Protein AF-A0A8J2FMH1-F1 (afdb_monomer)

Mean predicted aligned error: 15.77 Å

Radius of gyration: 47.27 Å; Cα contacts (8 Å, |Δi|>4): 78; chains: 1; bounding box: 109×48×128 Å

Foldseek 3Di:
DDDPDPDDDDDDPDPVRVVVVVVVVLVPPPDPDFKDQLDDPVCVVPDPVVSVVQCVLCPPNPSIDGNVSVVVVVVVVVVVVVCVVVVFQKAQCQPPPPVVQVVCCVQVPPSPNIHGPVSVVVVVVVVVVVVVVVVVVVVVVVVVVVVVVVVVVVVVVVVVVVVVVVVVVDDDCPVVVVVVVVVVVVVVVVVVPPD

Solvent-accessible su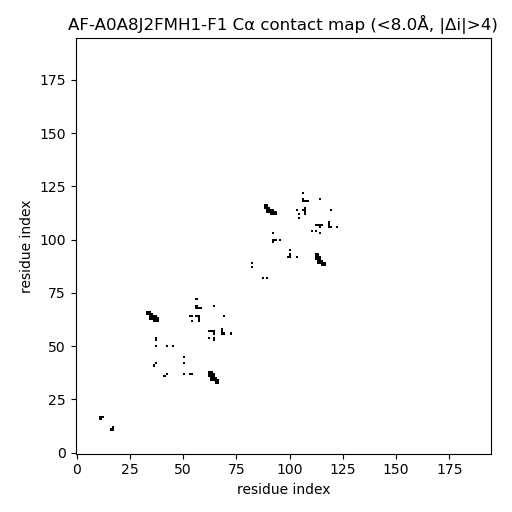rface area (backbone atoms only — not comparable to full-atom values): 11599 Å² total; per-residue (Å²): 134,83,78,79,77,80,79,78,78,86,87,62,97,46,73,63,59,44,50,52,51,53,50,52,51,62,71,68,56,81,58,95,70,56,62,42,65,63,76,52,79,91,47,69,89,52,56,69,72,56,46,52,54,53,54,69,53,34,83,81,73,74,58,48,40,38,56,67,48,56,50,48,55,52,52,50,53,50,50,54,56,49,37,63,73,65,66,53,61,58,48,75,40,77,89,48,60,69,74,56,36,60,60,50,55,76,43,21,87,82,69,77,52,39,37,39,58,67,36,53,50,51,50,52,51,51,52,52,51,52,54,52,51,51,51,51,51,52,51,51,50,54,52,51,52,50,51,53,51,51,50,53,51,51,55,49,53,53,50,53,54,49,54,57,61,54,63,76,63,63,82,67,71,66,60,61,54,52,53,49,53,54,51,54,52,52,55,64,60,56,63,78,75,78,125

Nearest PDB structures (foldseek):
  1xyd-assembly1_B  TM=3.138E-01  e=2.875E+00  Rattus norvegicus
  6wdo-assembly1_S  TM=3.224E-01  e=6.044E+00  Homo sapiens

Secondary structure (DSSP, 8-state):
-PPPPPPPPPP-SSHHHHHHHHHHHHHH---S--EEESSSGGGTTS-HHHHHHHHTT-SS--SEEEHHHHHHHHHHHHHHHHHHHHT--EEE-TTS-HHHHHHHTTT-SS--SEEEHHHHHHHHHHHHHHHHHHHHHHHHHHHHHHHHHHHHHHHHHHHHHHHHHHHTTPPPTHHHHHHHHHHHHHHHHHHTT--

pLDDT: mean 80.19, std 13.45, range [38.47, 97.69]

Structure (mmCIF, N/CA/C/O backbone):
data_AF-A0A8J2FMH1-F1
#
_entry.id   AF-A0A8J2FMH1-F1
#
loop_
_atom_site.group_PDB
_atom_site.id
_atom_site.type_symbol
_atom_site.label_atom_id
_atom_site.label_alt_id
_atom_site.label_comp_id
_atom_site.label_asym_id
_atom_site.label_entity_id
_atom_site.label_seq_id
_atom_site.pdbx_PDB_ins_code
_atom_site.Cartn_x
_atom_site.Cartn_y
_atom_site.Cartn_z
_atom_site.occupancy
_atom_site.B_iso_or_equiv
_atom_site.auth_seq_id
_atom_site.auth_comp_id
_atom_site.auth_asym_id
_atom_site.auth_atom_id
_atom_site.pdbx_PDB_model_num
ATOM 1 N N . MET A 1 1 ? -34.696 0.330 48.149 1.00 45.03 1 MET A N 1
ATOM 2 C CA . MET A 1 1 ? -33.283 0.123 47.761 1.00 45.03 1 MET A CA 1
ATOM 3 C C . MET A 1 1 ? -32.753 1.424 47.174 1.00 45.03 1 MET A C 1
ATOM 5 O O . MET A 1 1 ? -33.312 1.903 46.197 1.00 45.03 1 MET A O 1
ATOM 9 N N . SER A 1 2 ? -31.769 2.057 47.820 1.00 45.59 2 SER A N 1
ATOM 10 C CA . SER A 1 2 ? -31.142 3.287 47.311 1.00 45.59 2 SER A CA 1
ATOM 11 C C . SER A 1 2 ? -30.282 2.933 46.102 1.00 45.59 2 SER A C 1
ATOM 13 O O . SER A 1 2 ? -29.426 2.060 46.218 1.00 45.59 2 SER A O 1
ATOM 15 N N . LYS A 1 3 ? -30.494 3.594 44.957 1.00 42.44 3 LYS A N 1
ATOM 16 C CA . LYS A 1 3 ? -29.620 3.419 43.789 1.00 42.44 3 LYS A CA 1
ATOM 17 C C . LYS A 1 3 ? -28.178 3.774 44.196 1.00 42.44 3 LYS A C 1
ATOM 19 O O . LYS A 1 3 ? -27.997 4.796 44.871 1.00 42.44 3 LYS A O 1
ATOM 24 N N . PRO A 1 4 ? -27.168 2.957 43.849 1.00 42.34 4 PRO A N 1
ATOM 25 C CA . PRO A 1 4 ? -25.778 3.308 44.102 1.00 42.34 4 PRO A CA 1
ATOM 26 C C . PRO A 1 4 ? -25.471 4.628 43.387 1.00 42.34 4 PRO A C 1
ATOM 28 O O . PRO A 1 4 ? -25.846 4.821 42.230 1.00 42.34 4 PRO A O 1
ATOM 31 N N . LYS A 1 5 ? -24.845 5.571 44.100 1.00 38.47 5 LYS A N 1
ATOM 32 C CA . LYS A 1 5 ? -24.423 6.843 43.503 1.00 38.47 5 LYS A CA 1
ATOM 33 C C . LYS A 1 5 ? -23.442 6.539 42.361 1.00 38.47 5 LYS A C 1
ATOM 35 O O . LYS A 1 5 ? -22.544 5.720 42.573 1.00 38.47 5 LYS A O 1
ATOM 40 N N . PRO A 1 6 ? -23.580 7.173 41.183 1.00 38.94 6 PRO A N 1
ATOM 41 C CA . PRO A 1 6 ? -22.632 6.975 40.096 1.00 38.94 6 PRO A CA 1
ATOM 42 C C . PRO A 1 6 ? -21.239 7.388 40.577 1.00 38.94 6 PRO A C 1
ATOM 44 O O . PRO A 1 6 ? -21.065 8.485 41.115 1.00 38.94 6 PRO A O 1
ATOM 47 N N . LYS A 1 7 ? -20.253 6.496 40.428 1.00 62.81 7 LYS A N 1
ATOM 48 C CA . LYS A 1 7 ? -18.846 6.842 40.654 1.00 62.81 7 LYS A CA 1
ATOM 49 C C . LYS A 1 7 ? -18.504 7.998 39.711 1.00 62.81 7 LYS A C 1
ATOM 51 O O . LYS A 1 7 ? -18.748 7.906 38.511 1.00 62.81 7 LYS A O 1
ATOM 56 N N . VAL A 1 8 ? -17.998 9.096 40.269 1.00 56.44 8 VAL A N 1
ATOM 57 C CA . VAL A 1 8 ? -17.553 10.260 39.491 1.00 56.44 8 VAL A CA 1
ATOM 58 C C . VAL A 1 8 ? -16.443 9.794 38.553 1.00 56.44 8 VAL A C 1
ATOM 60 O O . VAL A 1 8 ? -15.500 9.142 39.003 1.00 56.44 8 VAL A O 1
ATOM 63 N N . ALA A 1 9 ? -16.579 10.087 37.259 1.00 65.75 9 ALA A N 1
ATOM 64 C CA . ALA A 1 9 ? -15.564 9.730 36.279 1.00 65.75 9 ALA A CA 1
ATOM 65 C C . ALA A 1 9 ? -14.222 10.398 36.649 1.00 65.75 9 ALA A C 1
ATOM 67 O O . ALA A 1 9 ? -14.223 11.579 37.017 1.00 65.75 9 ALA A O 1
ATOM 68 N N . PRO A 1 10 ? -13.092 9.676 36.575 1.00 75.31 10 PRO A N 1
ATOM 69 C CA . PRO A 1 10 ? -11.776 10.253 36.827 1.00 75.31 10 PRO A CA 1
ATOM 70 C C . PRO A 1 10 ? -11.504 11.430 35.877 1.00 75.31 10 PRO A C 1
ATOM 72 O O . PRO A 1 10 ? -11.821 11.374 34.687 1.00 75.31 10 PRO A O 1
ATOM 75 N N . GLN A 1 11 ? -10.942 12.511 36.422 1.00 79.44 11 GLN A N 1
ATOM 76 C CA . GLN A 1 11 ? -10.452 13.646 35.640 1.00 79.44 11 GLN A CA 1
ATOM 77 C C . GLN A 1 11 ? -8.981 13.411 35.301 1.00 79.44 11 GLN A C 1
ATOM 79 O O . GLN A 1 11 ? -8.223 12.961 36.155 1.00 79.44 11 GLN A O 1
ATOM 84 N N . PHE A 1 12 ? -8.593 13.729 34.069 1.00 82.44 12 PHE A N 1
ATOM 85 C CA . PHE A 1 12 ? -7.233 13.539 33.564 1.00 82.44 12 PHE A CA 1
ATOM 86 C C . PHE A 1 12 ? -6.690 14.876 33.069 1.00 82.44 12 PHE A C 1
ATOM 88 O O . PHE A 1 12 ? -7.422 15.623 32.413 1.00 82.44 12 PHE A O 1
ATOM 95 N N . ALA A 1 13 ? -5.427 15.179 33.362 1.00 78.38 13 ALA A N 1
ATOM 96 C CA . ALA A 1 13 ? -4.778 16.411 32.927 1.00 78.38 13 ALA A CA 1
ATOM 97 C C . ALA A 1 13 ? -4.457 16.390 31.426 1.00 78.38 13 ALA A C 1
ATOM 99 O O . ALA A 1 13 ? -4.446 17.436 30.779 1.00 78.38 13 ALA A O 1
ATOM 100 N N . ASN A 1 14 ? -4.211 15.207 30.857 1.00 81.19 14 ASN A N 1
ATOM 101 C CA . ASN A 1 14 ? -3.946 15.034 29.433 1.00 81.19 14 ASN A CA 1
ATOM 102 C C . ASN A 1 14 ? -4.373 13.642 28.917 1.00 81.19 14 ASN A C 1
ATOM 104 O O . ASN A 1 14 ? -4.851 12.778 29.654 1.00 81.19 14 ASN A O 1
ATOM 108 N N . GLU A 1 15 ? -4.257 13.456 27.601 1.00 74.00 15 GLU A N 1
ATOM 109 C CA . GLU A 1 15 ? -4.694 12.246 26.894 1.00 74.00 15 GLU A CA 1
ATOM 110 C C . GLU A 1 15 ? -3.789 11.032 27.183 1.00 74.00 15 GLU A C 1
ATOM 112 O O . GLU A 1 15 ? -4.272 9.900 27.158 1.00 74.00 15 GLU A O 1
ATOM 117 N N . GLU A 1 16 ? -2.524 11.272 27.534 1.00 79.81 16 GLU A N 1
ATOM 118 C CA . GLU A 1 16 ? -1.528 10.256 27.895 1.00 79.81 16 GLU A CA 1
ATOM 119 C C . GLU A 1 16 ? -1.800 9.674 29.289 1.00 79.81 16 GLU A C 1
ATOM 121 O O . GLU A 1 16 ? -1.898 8.461 29.450 1.00 79.81 16 GLU A O 1
ATOM 126 N N . GLU A 1 17 ? -2.071 10.531 30.274 1.00 82.94 17 GLU A N 1
ATOM 127 C CA . GLU A 1 17 ? -2.496 10.143 31.621 1.00 82.94 17 GLU A CA 1
ATOM 128 C C . GLU A 1 17 ? -3.813 9.358 31.581 1.00 82.94 17 GLU A C 1
ATOM 130 O O . GLU A 1 17 ? -3.966 8.333 32.248 1.00 82.94 17 GLU A O 1
ATOM 135 N N . ARG A 1 18 ? -4.754 9.794 30.733 1.00 79.69 18 ARG A N 1
ATOM 136 C CA . ARG A 1 18 ? -6.004 9.069 30.494 1.00 79.69 18 ARG A CA 1
ATOM 137 C C . ARG A 1 18 ? -5.753 7.684 29.902 1.00 79.69 18 ARG A C 1
ATOM 139 O O . ARG A 1 18 ? -6.391 6.722 30.324 1.00 79.69 18 ARG A O 1
ATOM 146 N N . ALA A 1 19 ? -4.866 7.573 28.914 1.00 78.62 19 ALA A N 1
ATOM 147 C CA . ALA A 1 19 ? -4.536 6.297 28.289 1.00 78.62 19 ALA A CA 1
ATOM 148 C C . ALA A 1 19 ? -3.877 5.340 29.293 1.00 78.62 19 ALA A C 1
ATOM 150 O O . ALA A 1 19 ? -4.360 4.218 29.439 1.00 78.62 19 ALA A O 1
ATOM 151 N N . ALA A 1 20 ? -2.879 5.822 30.039 1.00 82.56 20 ALA A N 1
ATOM 152 C CA . ALA A 1 20 ? -2.162 5.058 31.056 1.00 82.56 20 ALA A CA 1
ATOM 153 C C . ALA A 1 20 ? -3.086 4.574 32.183 1.00 82.56 20 ALA A C 1
ATOM 155 O O . ALA A 1 20 ? -2.968 3.442 32.649 1.00 82.56 20 ALA A O 1
ATOM 156 N N . TYR A 1 21 ? -4.053 5.399 32.599 1.00 83.50 21 TYR A N 1
ATOM 157 C CA . TYR A 1 21 ? -5.062 4.987 33.572 1.00 83.50 21 TYR A CA 1
ATOM 158 C C . TYR A 1 21 ? -5.897 3.806 33.069 1.00 83.50 21 TYR A C 1
ATOM 160 O O . TYR A 1 21 ? -6.030 2.808 33.774 1.00 83.50 21 TYR A O 1
ATOM 168 N N . TYR A 1 22 ? -6.460 3.902 31.861 1.00 79.25 22 TYR A N 1
ATOM 169 C CA . TYR A 1 22 ? -7.299 2.827 31.327 1.00 79.25 22 TYR A CA 1
ATOM 170 C C . TYR A 1 22 ? -6.497 1.560 31.026 1.00 79.25 22 TYR A C 1
ATOM 172 O O . TYR A 1 22 ? -7.019 0.468 31.215 1.00 79.25 22 TYR A O 1
ATOM 180 N N . GLU A 1 23 ? -5.241 1.687 30.598 1.00 79.50 23 GLU A N 1
ATOM 181 C CA . GLU A 1 23 ? -4.336 0.550 30.410 1.00 79.50 23 GLU A CA 1
ATOM 182 C C . GLU A 1 23 ? -4.084 -0.180 31.729 1.00 79.50 23 GLU A C 1
ATOM 184 O O . GLU A 1 23 ? -4.347 -1.377 31.825 1.00 79.50 23 GLU A O 1
ATOM 189 N N . LYS A 1 24 ? -3.745 0.567 32.786 1.00 81.44 24 LYS A N 1
ATOM 190 C CA . LYS A 1 24 ? -3.580 0.019 34.134 1.00 81.44 24 LYS A CA 1
ATOM 191 C C . LYS A 1 24 ? -4.849 -0.656 34.655 1.00 81.44 24 LYS A C 1
ATOM 193 O O . LYS A 1 24 ? -4.762 -1.708 35.274 1.00 81.44 24 LYS A O 1
ATOM 198 N N . VAL A 1 25 ? -6.023 -0.061 34.422 1.00 79.31 25 VAL A N 1
ATOM 199 C CA . VAL A 1 25 ? -7.310 -0.658 34.816 1.00 79.31 25 VAL A CA 1
ATOM 200 C C . VAL A 1 25 ? -7.547 -1.970 34.068 1.00 79.31 25 VAL A C 1
ATOM 202 O O . VAL A 1 25 ? -7.923 -2.958 34.692 1.00 79.31 25 VAL A O 1
ATOM 205 N N . MET A 1 26 ? -7.295 -2.013 32.758 1.00 72.31 26 MET A N 1
ATOM 206 C CA . MET A 1 26 ? -7.447 -3.234 31.962 1.00 72.31 26 MET A CA 1
ATOM 207 C C . MET A 1 26 ? -6.467 -4.336 32.385 1.00 72.31 26 MET A C 1
ATOM 209 O O . MET A 1 26 ? -6.870 -5.498 32.412 1.00 72.31 26 MET A O 1
ATOM 213 N N . GLU A 1 27 ? -5.228 -3.991 32.749 1.00 71.44 27 GLU A N 1
ATOM 214 C CA . GLU A 1 27 ? -4.228 -4.936 33.273 1.00 71.44 27 GLU A CA 1
ATOM 215 C C . GLU A 1 27 ? -4.553 -5.430 34.686 1.00 71.44 27 GLU A C 1
ATOM 217 O O . GLU A 1 27 ? -4.332 -6.596 34.983 1.00 71.44 27 GLU A O 1
ATOM 222 N N . SER A 1 28 ? -5.103 -4.577 35.556 1.00 65.56 28 SER A N 1
ATOM 223 C CA . SER A 1 28 ? -5.428 -4.950 36.941 1.00 65.56 28 SER A CA 1
ATOM 224 C C . SER A 1 28 ? -6.744 -5.715 37.096 1.00 65.56 28 SER A C 1
ATOM 226 O O . SER A 1 28 ? -7.095 -6.104 38.207 1.00 65.56 28 SER A O 1
ATOM 228 N N . SER A 1 29 ? -7.519 -5.843 36.019 1.00 62.50 29 SER A N 1
ATOM 229 C CA . SER A 1 29 ? -8.801 -6.549 36.034 1.00 62.50 29 SER A CA 1
ATOM 230 C C . SER A 1 29 ? -8.550 -8.050 35.857 1.00 62.50 29 SER A C 1
ATOM 232 O O . SER A 1 29 ? -8.632 -8.554 34.734 1.00 62.50 29 SER A O 1
ATOM 234 N N . ASP A 1 30 ? -8.227 -8.726 36.965 1.00 54.75 30 ASP A N 1
ATOM 235 C CA . ASP A 1 30 ? -8.228 -10.193 37.146 1.00 54.75 30 ASP A CA 1
ATOM 236 C C . ASP A 1 30 ? -9.671 -10.717 37.336 1.00 54.75 30 ASP A C 1
ATOM 238 O O . ASP A 1 30 ? -9.958 -11.529 38.218 1.00 54.75 30 ASP A O 1
ATOM 242 N N . ASP A 1 31 ? -10.625 -10.197 36.561 1.00 57.09 31 ASP A N 1
ATOM 243 C CA . ASP A 1 31 ? -12.009 -10.650 36.664 1.00 57.09 31 ASP A CA 1
ATOM 244 C C . ASP A 1 31 ? -12.123 -12.071 36.086 1.00 57.09 31 ASP A C 1
ATOM 246 O O . ASP A 1 31 ? -11.722 -12.345 34.955 1.00 57.09 31 ASP A O 1
ATOM 250 N N . GLU A 1 32 ? -12.691 -12.982 36.879 1.00 53.91 32 GLU A N 1
ATOM 251 C CA . GLU A 1 32 ? -12.917 -14.399 36.541 1.00 53.91 32 GLU A CA 1
ATOM 252 C C . GLU A 1 32 ? -13.851 -14.568 35.320 1.00 53.91 32 GLU A C 1
ATOM 254 O O . GLU A 1 32 ? -13.892 -15.623 34.688 1.00 53.91 32 GLU A O 1
ATOM 259 N N . VAL A 1 33 ? -14.583 -13.503 34.967 1.00 58.75 33 VAL A N 1
ATOM 260 C CA . VAL A 1 33 ? -15.505 -13.418 33.831 1.00 58.75 33 VAL A CA 1
ATOM 261 C C . VAL A 1 33 ? -14.883 -12.537 32.748 1.00 58.75 33 VAL A C 1
ATOM 263 O O . VAL A 1 33 ? -14.877 -11.312 32.852 1.00 58.75 33 VAL A O 1
ATOM 266 N N . ASN A 1 34 ? -14.363 -13.175 31.701 1.00 69.81 34 ASN A N 1
ATOM 267 C CA . ASN A 1 34 ? -13.658 -12.516 30.593 1.00 69.81 34 ASN A CA 1
ATOM 268 C C . ASN A 1 34 ? -14.486 -12.441 29.298 1.00 69.81 34 ASN A C 1
ATOM 270 O O . ASN A 1 34 ? -13.976 -11.975 28.279 1.00 69.81 34 ASN A O 1
ATOM 274 N N . THR A 1 35 ? -15.735 -12.910 29.338 1.00 72.88 35 THR A N 1
ATOM 275 C CA . THR A 1 35 ? -16.654 -12.975 28.199 1.00 72.88 35 THR A CA 1
ATOM 276 C C . THR A 1 35 ? -18.020 -12.411 28.575 1.00 72.88 35 THR A C 1
ATOM 278 O O . THR A 1 35 ? -18.478 -12.539 29.713 1.00 72.88 35 THR A O 1
ATOM 281 N N . ILE A 1 36 ? -18.675 -11.759 27.617 1.00 76.19 36 ILE A N 1
ATOM 282 C CA . ILE A 1 36 ? -20.026 -11.214 27.750 1.00 76.19 36 ILE A CA 1
ATOM 283 C C . ILE A 1 36 ? -20.904 -11.891 26.703 1.00 76.19 36 ILE A C 1
ATOM 285 O O . ILE A 1 36 ? -20.658 -11.742 25.511 1.00 76.19 36 ILE A O 1
ATOM 289 N N . ARG A 1 37 ? -21.970 -12.581 27.118 1.00 76.50 37 ARG A N 1
ATOM 290 C CA . ARG A 1 37 ? -22.977 -13.069 26.164 1.00 76.50 37 ARG A CA 1
ATOM 291 C C . ARG A 1 37 ? -23.750 -11.903 25.581 1.00 76.50 37 ARG A C 1
ATOM 293 O O . ARG A 1 37 ? -24.431 -11.184 26.311 1.00 76.50 37 ARG A O 1
ATOM 300 N N . VAL A 1 38 ? -23.656 -11.733 24.269 1.00 69.94 38 VAL A N 1
ATOM 301 C CA . VAL A 1 38 ? -24.297 -10.619 23.560 1.00 69.94 38 VAL A CA 1
ATOM 302 C C . VAL A 1 38 ? -25.780 -10.911 23.309 1.00 69.94 38 VAL A C 1
ATOM 304 O O . VAL A 1 38 ? -26.613 -9.999 23.291 1.00 69.94 38 VAL A O 1
ATOM 307 N N . GLU A 1 39 ? -26.131 -12.195 23.224 1.00 65.06 39 GLU A N 1
ATOM 308 C CA . GLU A 1 39 ? -27.500 -12.681 23.088 1.00 65.06 39 GLU A CA 1
ATOM 309 C C . GLU A 1 39 ? -27.921 -13.450 24.352 1.00 65.06 39 GLU A C 1
ATOM 311 O O . GLU A 1 39 ? -27.570 -14.609 24.563 1.00 65.06 39 GLU A O 1
ATOM 316 N N . GLY A 1 40 ? -28.666 -12.789 25.244 1.00 64.31 40 GLY A N 1
ATOM 317 C CA . GLY A 1 40 ? -29.142 -13.405 26.484 1.00 64.31 40 GLY A CA 1
ATOM 318 C C . GLY A 1 40 ? -30.023 -12.495 27.341 1.00 64.31 40 GLY A C 1
ATOM 319 O O . GLY A 1 40 ? -30.053 -11.274 27.164 1.00 64.31 40 GLY A O 1
ATOM 320 N N . GLU A 1 41 ? -30.737 -13.096 28.299 1.00 63.62 41 GLU A N 1
ATOM 321 C CA . GLU A 1 41 ? -31.562 -12.385 29.294 1.00 63.62 41 GLU A CA 1
ATOM 322 C C . GLU A 1 41 ? -30.747 -11.381 30.130 1.00 63.62 41 GLU A C 1
ATOM 324 O O . GLU A 1 41 ? -31.288 -10.376 30.586 1.00 63.62 41 GLU A O 1
ATOM 329 N N . GLU A 1 42 ? -29.435 -11.598 30.269 1.00 65.81 42 GLU A N 1
ATOM 330 C CA . GLU A 1 42 ? -28.525 -10.739 31.039 1.00 65.81 42 GLU A CA 1
ATOM 331 C C . GLU A 1 42 ? -28.404 -9.311 30.481 1.00 65.81 42 GLU A C 1
ATOM 333 O O . GLU A 1 42 ? -28.116 -8.376 31.229 1.00 65.81 42 GLU A O 1
ATOM 338 N N . LEU A 1 43 ? -28.693 -9.107 29.190 1.00 68.25 43 LEU A N 1
ATOM 339 C CA . LEU A 1 43 ? -28.693 -7.792 28.539 1.00 68.25 43 LEU A CA 1
ATOM 340 C C . LEU A 1 43 ? -30.111 -7.261 28.272 1.00 68.25 43 LEU A C 1
ATOM 342 O O . LEU A 1 43 ? -30.278 -6.326 27.483 1.00 68.25 43 LEU A O 1
ATOM 346 N N . ALA A 1 44 ? -31.148 -7.821 28.910 1.00 70.31 44 ALA A N 1
ATOM 347 C CA . ALA A 1 44 ? -32.543 -7.417 28.699 1.00 70.31 44 ALA A CA 1
ATOM 348 C C . ALA A 1 44 ? -32.772 -5.907 28.900 1.00 70.31 44 ALA A C 1
ATOM 350 O O . ALA A 1 44 ? -33.502 -5.294 28.115 1.00 70.31 44 ALA A O 1
ATOM 351 N N . ASP A 1 45 ? -32.074 -5.306 29.867 1.00 82.19 45 ASP A N 1
ATOM 352 C CA . ASP A 1 45 ? -32.155 -3.879 30.204 1.00 82.19 45 ASP A CA 1
ATOM 353 C C . ASP A 1 45 ? -31.269 -2.973 29.325 1.00 82.19 45 ASP A C 1
ATOM 355 O O . ASP A 1 45 ? -31.334 -1.744 29.415 1.00 82.19 45 ASP A O 1
ATOM 359 N N . VAL A 1 46 ? -30.441 -3.548 28.447 1.00 80.44 46 VAL A N 1
ATOM 360 C CA . VAL A 1 46 ? -29.551 -2.787 27.564 1.00 80.44 46 VAL A CA 1
ATOM 361 C C . VAL A 1 46 ? -30.314 -2.313 26.321 1.00 80.44 46 VAL A C 1
ATOM 363 O O . VAL A 1 46 ? -31.001 -3.106 25.677 1.00 80.44 46 VAL A O 1
ATOM 366 N N . PRO A 1 47 ? -30.223 -1.036 25.911 1.00 87.12 47 PRO A N 1
ATOM 367 C CA . PRO A 1 47 ? -30.898 -0.555 24.707 1.00 87.12 47 PRO A CA 1
ATOM 368 C C . PRO A 1 47 ? -30.537 -1.368 23.455 1.00 87.12 47 PRO A C 1
ATOM 370 O O . PRO A 1 47 ? -29.385 -1.756 23.270 1.00 87.12 47 PRO A O 1
ATOM 373 N N . ALA A 1 48 ? -31.505 -1.572 22.556 1.00 83.75 48 ALA A N 1
ATOM 374 C CA . ALA A 1 48 ? -31.316 -2.378 21.344 1.00 83.75 48 ALA A CA 1
ATOM 375 C C . ALA A 1 48 ? -30.148 -1.893 20.462 1.00 83.75 48 ALA A C 1
ATOM 377 O O . ALA A 1 48 ? -29.418 -2.708 19.910 1.00 83.75 48 ALA A O 1
ATOM 378 N N . TRP A 1 49 ? -29.925 -0.575 20.375 1.00 85.12 49 TRP A N 1
ATOM 379 C CA . TRP A 1 49 ? -28.809 -0.009 19.607 1.00 85.12 49 TRP A CA 1
ATOM 380 C C . TRP A 1 49 ? -27.437 -0.399 20.178 1.00 85.12 49 TRP A C 1
ATOM 382 O O . TRP A 1 49 ? -26.494 -0.580 19.415 1.00 85.12 49 TRP A O 1
ATOM 392 N N . LEU A 1 50 ? -27.324 -0.542 21.505 1.00 84.62 50 LEU A N 1
ATOM 393 C CA . LEU A 1 50 ? -26.075 -0.918 22.165 1.00 84.62 50 LEU A CA 1
ATOM 394 C C . LEU A 1 50 ? -25.844 -2.426 22.056 1.00 84.62 50 LEU A C 1
ATOM 396 O O . LEU A 1 50 ? -24.726 -2.837 21.781 1.00 84.62 50 LEU A O 1
ATOM 400 N N . ARG A 1 51 ? -26.903 -3.240 22.164 1.00 81.50 51 ARG A N 1
ATOM 401 C CA . ARG A 1 51 ? -26.828 -4.679 21.858 1.00 81.50 51 ARG A CA 1
ATOM 402 C C . ARG A 1 51 ? -26.354 -4.929 20.427 1.00 81.50 51 ARG A C 1
ATOM 404 O O . ARG A 1 51 ? -25.430 -5.700 20.225 1.00 81.50 51 ARG A O 1
ATOM 411 N N . ALA A 1 52 ? -26.918 -4.209 19.456 1.00 83.56 52 ALA A N 1
ATOM 412 C CA . ALA A 1 52 ? -26.483 -4.296 18.064 1.00 83.56 52 ALA A CA 1
ATOM 413 C C . ALA A 1 52 ? -25.018 -3.868 17.879 1.00 83.56 52 ALA A C 1
ATOM 415 O O . ALA A 1 52 ? -24.294 -4.498 17.121 1.00 83.56 52 ALA A O 1
ATOM 416 N N . ALA A 1 53 ? -24.565 -2.817 18.573 1.00 84.75 53 ALA A N 1
ATOM 417 C CA . ALA A 1 53 ? -23.168 -2.391 18.512 1.00 84.75 53 ALA A CA 1
ATOM 418 C C . ALA A 1 53 ? -22.210 -3.436 19.107 1.00 84.75 53 ALA A C 1
ATOM 420 O O . ALA A 1 53 ? -21.154 -3.665 18.532 1.00 84.75 53 ALA A O 1
ATOM 421 N N . LEU A 1 54 ? -22.584 -4.080 20.218 1.00 84.00 54 LEU A N 1
ATOM 422 C CA . LEU A 1 54 ? -21.807 -5.171 20.813 1.00 84.00 54 LEU A CA 1
ATOM 423 C C . LEU A 1 54 ? -21.762 -6.394 19.888 1.00 84.00 54 LEU A C 1
ATOM 425 O O . LEU A 1 54 ? -20.696 -6.962 19.708 1.00 84.00 54 LEU A O 1
ATOM 429 N N . ALA A 1 55 ? -22.875 -6.734 19.234 1.00 82.88 55 ALA A N 1
ATOM 430 C CA . ALA A 1 55 ? -22.926 -7.836 18.271 1.00 82.88 55 ALA A CA 1
ATOM 431 C C . ALA A 1 55 ? -22.064 -7.582 17.024 1.00 82.88 55 ALA A C 1
ATOM 433 O O . ALA A 1 55 ? -21.571 -8.518 16.423 1.00 82.88 55 ALA A O 1
ATOM 434 N N . MET A 1 56 ? -21.835 -6.322 16.633 1.00 81.94 56 MET A N 1
ATOM 435 C CA . MET A 1 56 ? -20.899 -5.994 15.543 1.00 81.94 56 MET A CA 1
ATOM 436 C C . MET A 1 56 ? -19.421 -6.141 15.934 1.00 81.94 56 MET A C 1
ATOM 438 O O . MET A 1 56 ? -18.563 -6.096 15.054 1.00 81.94 56 MET A O 1
ATOM 442 N N . MET A 1 57 ? -19.112 -6.196 17.232 1.00 84.69 57 MET A N 1
ATOM 443 C CA . MET A 1 57 ? -17.741 -6.341 17.731 1.00 84.69 57 MET A CA 1
ATOM 444 C C . MET A 1 57 ? -17.327 -7.808 17.883 1.00 84.69 57 MET A C 1
ATOM 446 O O . MET A 1 57 ? -16.132 -8.060 17.988 1.00 84.69 57 MET A O 1
ATOM 450 N N . ASP A 1 58 ? -18.295 -8.725 17.895 1.00 83.81 58 ASP A N 1
ATOM 451 C CA . ASP A 1 58 ? -18.093 -10.174 17.857 1.00 83.81 58 ASP A CA 1
ATOM 452 C C . ASP A 1 58 ? -17.585 -10.533 16.455 1.00 83.81 58 ASP A C 1
ATOM 454 O O . ASP A 1 58 ? -18.329 -10.500 15.474 1.00 83.81 58 ASP A O 1
ATOM 458 N N . ALA A 1 59 ? -16.269 -10.704 16.332 1.00 75.81 59 ALA A N 1
ATOM 459 C CA . ALA A 1 59 ? -15.618 -10.837 15.031 1.00 75.81 59 ALA A CA 1
ATOM 460 C C . ALA A 1 59 ? -15.627 -12.281 14.521 1.00 75.81 59 ALA A C 1
ATOM 462 O O . ALA A 1 59 ? -15.402 -12.503 13.326 1.00 75.81 59 ALA A O 1
ATOM 463 N N . ASP A 1 60 ? -15.828 -13.242 15.422 1.00 79.81 60 ASP A N 1
ATOM 464 C CA . ASP A 1 60 ? -15.841 -14.671 15.133 1.00 79.81 60 ASP A CA 1
ATOM 465 C C . ASP A 1 60 ? -17.250 -15.292 15.131 1.00 79.81 60 ASP A C 1
ATOM 467 O O . ASP A 1 60 ? -17.382 -16.492 14.870 1.00 79.81 60 ASP A O 1
ATOM 471 N N . ASP A 1 61 ? -18.287 -14.464 15.312 1.00 79.50 61 ASP A N 1
ATOM 472 C CA . ASP A 1 61 ? -19.707 -14.829 15.335 1.00 79.50 61 ASP A CA 1
ATOM 473 C C . ASP A 1 61 ? -20.005 -15.924 16.381 1.00 79.50 61 ASP A C 1
ATOM 475 O O . ASP A 1 61 ? -20.857 -16.801 16.177 1.00 79.50 61 ASP A O 1
ATOM 479 N N . THR A 1 62 ? -19.290 -15.917 17.509 1.00 81.56 62 THR A N 1
ATOM 480 C CA . THR A 1 62 ? -19.483 -16.914 18.575 1.00 81.56 62 THR A CA 1
ATOM 481 C C . THR A 1 62 ? -20.700 -16.628 19.454 1.00 81.56 62 THR A C 1
ATOM 483 O O . THR A 1 62 ? -21.176 -17.527 20.157 1.00 81.56 62 THR A O 1
ATOM 486 N N . GLY A 1 63 ? -21.237 -15.407 19.410 1.00 79.69 63 GLY A N 1
ATOM 487 C CA . GLY A 1 63 ? -22.305 -14.913 20.281 1.00 79.69 63 GLY A CA 1
ATOM 488 C C . GLY A 1 63 ? -21.814 -14.478 21.669 1.00 79.69 63 GLY A C 1
ATOM 489 O O . GLY A 1 63 ? -22.617 -14.047 22.513 1.00 79.69 63 GLY A O 1
ATOM 490 N N . GLU A 1 64 ? -20.510 -14.581 21.924 1.00 82.94 64 GLU A N 1
ATOM 491 C CA . GLU A 1 64 ? -19.842 -14.169 23.153 1.00 82.94 64 GLU A CA 1
ATOM 492 C C . GLU A 1 64 ? -18.748 -13.162 22.807 1.00 82.94 64 GLU A C 1
ATOM 494 O O . GLU A 1 64 ? -17.913 -13.416 21.961 1.00 82.94 64 GLU A O 1
ATOM 499 N N . LEU A 1 65 ? -18.748 -12.018 23.483 1.00 84.38 65 LEU A N 1
ATOM 500 C CA . LEU A 1 65 ? -17.752 -10.981 23.278 1.00 84.38 65 LEU A CA 1
ATOM 501 C C . LEU A 1 65 ? -16.669 -11.111 24.340 1.00 84.38 65 LEU A C 1
ATOM 503 O O . LEU A 1 65 ? -16.946 -10.915 25.532 1.00 84.38 65 LEU A O 1
ATOM 507 N N . ASP A 1 66 ? -15.448 -11.424 23.933 1.00 85.06 66 ASP A N 1
ATOM 508 C CA . ASP A 1 66 ? -14.338 -11.539 24.867 1.00 85.06 66 ASP A CA 1
ATOM 509 C C . ASP A 1 66 ? -13.651 -10.184 25.138 1.00 85.06 66 ASP A C 1
ATOM 511 O O . ASP A 1 66 ? -13.775 -9.188 24.411 1.00 85.06 66 ASP A O 1
ATOM 515 N N . LYS A 1 67 ? -12.913 -10.112 26.251 1.00 82.12 67 LYS A N 1
ATOM 516 C CA . LYS A 1 67 ? -12.150 -8.911 26.616 1.00 82.12 67 LYS A CA 1
ATOM 517 C C . LYS A 1 67 ? -11.149 -8.511 25.525 1.00 82.12 67 LYS A C 1
ATOM 519 O O . LYS A 1 67 ? -10.938 -7.315 25.319 1.00 82.12 67 LYS A O 1
ATOM 524 N N . ALA A 1 68 ? -10.503 -9.465 24.860 1.00 81.69 68 ALA A N 1
ATOM 525 C CA . ALA A 1 68 ? -9.511 -9.189 23.829 1.00 81.69 68 ALA A CA 1
ATOM 526 C C . ALA A 1 68 ? -10.146 -8.545 22.586 1.00 81.69 68 ALA A C 1
ATOM 528 O O . ALA A 1 68 ? -9.590 -7.567 22.085 1.00 81.69 68 ALA A O 1
ATOM 529 N N . GLU A 1 69 ? -11.322 -8.994 22.154 1.00 82.06 69 GLU A N 1
ATOM 530 C CA . GLU A 1 69 ? -12.096 -8.428 21.046 1.00 82.06 69 GLU A CA 1
ATOM 531 C C . GLU A 1 69 ? -12.528 -6.990 21.336 1.00 82.06 69 GLU A C 1
ATOM 533 O O . GLU A 1 69 ? -12.267 -6.077 20.542 1.00 82.06 69 GLU A O 1
ATOM 538 N N . VAL A 1 70 ? -13.101 -6.742 22.522 1.00 84.06 70 VAL A N 1
ATOM 539 C CA . VAL A 1 70 ? -13.488 -5.386 22.947 1.00 84.06 70 VAL A CA 1
ATOM 540 C C . VAL A 1 70 ? -12.280 -4.461 22.947 1.00 84.06 70 VAL A C 1
ATOM 542 O O . VAL A 1 70 ? -12.322 -3.350 22.406 1.00 84.06 70 VAL A O 1
ATOM 545 N N . VAL A 1 71 ? -11.187 -4.907 23.568 1.00 83.94 71 VAL A N 1
ATOM 546 C CA . VAL A 1 71 ? -9.959 -4.119 23.675 1.00 83.94 71 VAL A CA 1
ATOM 547 C C . VAL A 1 71 ? -9.357 -3.867 22.296 1.00 83.94 71 VAL A C 1
ATOM 549 O O . VAL A 1 71 ? -8.925 -2.742 22.031 1.00 83.94 71 VAL A O 1
ATOM 552 N N . TYR A 1 72 ? -9.362 -4.861 21.409 1.00 84.12 72 TYR A N 1
ATOM 553 C CA . TYR A 1 72 ? -8.882 -4.745 20.036 1.00 84.12 72 TYR A CA 1
ATOM 554 C C . TYR A 1 72 ? -9.646 -3.661 19.266 1.00 84.12 72 TYR A C 1
ATOM 556 O O . TYR A 1 72 ? -9.039 -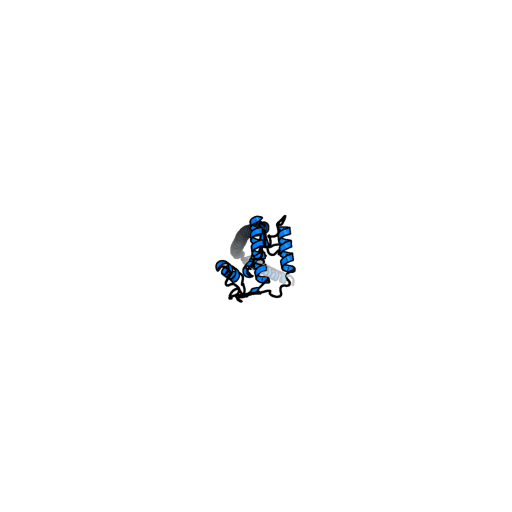2.686 18.804 1.00 84.12 72 TYR A O 1
ATOM 564 N N . PHE A 1 73 ? -10.978 -3.749 19.208 1.00 84.69 73 PHE A N 1
ATOM 565 C CA . PHE A 1 73 ? -11.807 -2.760 18.513 1.00 84.69 73 PHE A CA 1
ATOM 566 C C . PHE A 1 73 ? -11.649 -1.351 19.095 1.00 84.69 73 PHE A C 1
ATOM 568 O O . PHE A 1 73 ? -11.502 -0.375 18.351 1.00 84.69 73 PHE A O 1
ATOM 575 N N . MET A 1 74 ? -11.624 -1.221 20.424 1.00 85.19 74 MET A N 1
ATOM 576 C CA . MET A 1 74 ? -11.481 0.080 21.086 1.00 85.19 74 MET A CA 1
ATOM 577 C C . MET A 1 74 ? -10.108 0.712 20.830 1.00 85.19 74 MET A C 1
ATOM 579 O O . MET A 1 74 ? -10.022 1.924 20.595 1.00 85.19 74 MET A O 1
ATOM 583 N N . LYS A 1 75 ? -9.030 -0.085 20.829 1.00 84.75 75 LYS A N 1
ATOM 584 C CA . LYS A 1 75 ? -7.685 0.379 20.453 1.00 84.75 75 LYS A CA 1
ATOM 585 C C . LYS A 1 75 ? -7.653 0.838 18.994 1.00 84.75 75 LYS A C 1
ATOM 587 O O . LYS A 1 75 ? -7.134 1.922 18.718 1.00 84.75 75 LYS A O 1
ATOM 592 N N . ARG A 1 76 ? -8.274 0.083 18.082 1.00 83.69 76 ARG A N 1
ATOM 593 C CA . ARG A 1 76 ? -8.347 0.418 16.651 1.00 83.69 76 ARG A CA 1
ATOM 594 C C . ARG A 1 76 ? -9.090 1.731 16.398 1.00 83.69 76 ARG A C 1
ATOM 596 O O . ARG A 1 76 ? -8.565 2.619 15.726 1.00 83.69 76 ARG A O 1
ATOM 603 N N . ILE A 1 77 ? -10.270 1.910 16.997 1.00 85.81 77 ILE A N 1
ATOM 604 C CA . ILE A 1 77 ? -11.051 3.153 16.878 1.00 85.81 77 ILE A CA 1
ATOM 605 C C . ILE A 1 77 ? -10.275 4.343 17.455 1.00 85.81 77 ILE A C 1
ATOM 607 O O . ILE A 1 77 ? -10.227 5.407 16.833 1.00 85.81 77 ILE A O 1
ATOM 611 N N . ARG A 1 78 ? -9.621 4.175 18.613 1.00 83.94 78 ARG A N 1
ATOM 612 C CA . ARG A 1 78 ? -8.787 5.227 19.214 1.00 83.94 78 ARG A CA 1
ATOM 613 C C . ARG A 1 78 ? -7.670 5.659 18.267 1.00 83.94 78 ARG A C 1
ATOM 615 O O . ARG A 1 78 ? -7.503 6.860 18.062 1.00 83.94 78 ARG A O 1
ATOM 622 N N . LYS A 1 79 ? -6.949 4.701 17.674 1.00 82.88 79 LYS A N 1
ATOM 623 C CA . LYS A 1 79 ? -5.866 4.974 16.720 1.00 82.88 79 LYS A CA 1
ATOM 624 C C . LYS A 1 79 ? -6.375 5.777 15.522 1.00 82.88 79 LYS A C 1
ATOM 626 O O . LYS A 1 79 ? -5.777 6.794 15.193 1.00 82.88 79 LYS A O 1
ATOM 631 N N . LEU A 1 80 ? -7.523 5.402 14.949 1.00 82.06 80 LEU A N 1
ATOM 632 C CA . LEU A 1 80 ? -8.144 6.123 13.827 1.00 82.06 80 LEU A CA 1
ATOM 633 C C . LEU A 1 80 ? -8.576 7.551 14.188 1.00 82.06 80 LEU A C 1
ATOM 635 O O . LEU A 1 80 ? -8.336 8.488 13.425 1.00 82.06 80 LEU A O 1
ATOM 639 N N . ILE A 1 81 ? -9.203 7.742 15.353 1.00 85.00 81 ILE A N 1
ATOM 640 C CA . ILE A 1 81 ? -9.608 9.074 15.825 1.00 85.00 81 ILE A CA 1
ATOM 641 C C . ILE A 1 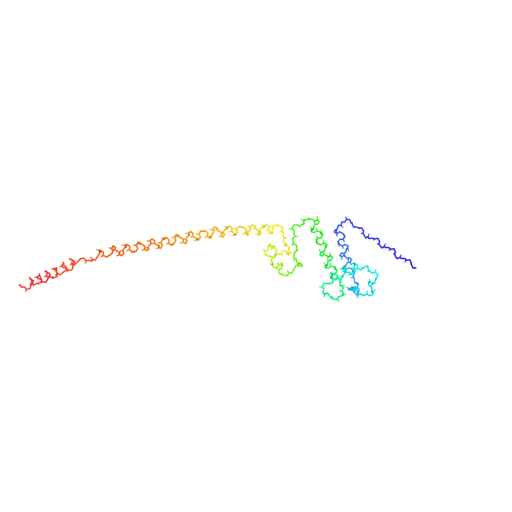81 ? -8.375 9.959 16.043 1.00 85.00 81 ILE A C 1
ATOM 643 O O . ILE A 1 81 ? -8.388 11.132 15.667 1.00 85.00 81 ILE A O 1
ATOM 647 N N . GLN A 1 82 ? -7.313 9.410 16.634 1.00 82.06 82 GLN A N 1
ATOM 648 C CA . GLN A 1 82 ? -6.093 10.154 16.933 1.00 82.06 82 GLN A CA 1
ATOM 649 C C . GLN A 1 82 ? -5.295 10.488 15.670 1.00 82.06 82 GLN A C 1
ATOM 651 O O . GLN A 1 82 ? -4.857 11.627 15.524 1.00 82.06 82 GLN A O 1
ATOM 656 N N . ALA A 1 83 ? -5.197 9.542 14.734 1.00 80.62 83 ALA A N 1
ATOM 657 C CA . ALA A 1 83 ? -4.640 9.748 13.401 1.00 80.62 83 ALA A CA 1
ATOM 658 C C . ALA A 1 83 ? -5.324 10.926 12.690 1.00 80.62 83 ALA A C 1
ATOM 660 O O . ALA A 1 83 ? -4.677 11.899 12.309 1.00 80.62 83 ALA A O 1
ATOM 661 N N . LYS A 1 84 ? -6.665 10.910 12.646 1.00 83.69 84 LYS A N 1
ATOM 662 C CA . LYS A 1 84 ? -7.467 11.982 12.040 1.00 83.69 84 LYS A CA 1
ATOM 663 C C . LYS A 1 84 ? -7.314 13.328 12.753 1.00 83.69 84 LYS A C 1
ATOM 665 O O . LYS A 1 84 ? -7.294 14.365 12.101 1.00 83.69 84 LYS A O 1
ATOM 670 N N . LYS A 1 85 ? -7.256 13.335 14.088 1.00 82.62 85 LYS A N 1
ATOM 671 C CA . LYS A 1 85 ? -7.116 14.564 14.888 1.00 82.62 85 LYS A CA 1
ATOM 672 C C . LYS A 1 85 ? -5.752 15.224 14.684 1.00 82.62 85 LYS A C 1
ATOM 674 O O . LYS A 1 85 ? -5.672 16.448 14.684 1.00 82.62 85 LYS A O 1
ATOM 679 N N . ASN A 1 86 ? -4.710 14.413 14.535 1.00 81.19 86 ASN A N 1
ATOM 680 C CA . ASN A 1 86 ? -3.337 14.881 14.398 1.00 81.19 86 ASN A CA 1
ATOM 681 C C . ASN A 1 86 ? -2.922 15.098 12.936 1.00 81.19 86 ASN A C 1
ATOM 683 O O . ASN A 1 86 ? -1.785 15.501 12.714 1.00 81.19 86 ASN A O 1
ATOM 687 N N . ASP A 1 87 ? -3.817 14.819 11.976 1.00 79.25 87 ASP A N 1
ATOM 688 C CA . ASP A 1 87 ? -3.527 14.786 10.536 1.00 79.25 87 ASP A CA 1
ATOM 689 C C . ASP A 1 87 ? -2.211 14.050 10.254 1.00 79.25 87 ASP A C 1
ATOM 691 O O . ASP A 1 87 ? -1.327 14.541 9.548 1.00 79.25 87 ASP A O 1
ATOM 695 N N . ASN A 1 88 ? -2.024 12.892 10.905 1.00 75.06 88 ASN A N 1
ATOM 696 C CA . ASN A 1 88 ? -0.815 12.126 10.663 1.00 75.06 88 ASN A CA 1
ATOM 697 C C . ASN A 1 88 ? -0.891 11.606 9.221 1.00 75.06 88 ASN A C 1
ATOM 699 O O . ASN A 1 88 ? -1.824 10.911 8.832 1.00 75.06 88 ASN A O 1
ATOM 703 N N . GLY A 1 89 ? 0.076 11.978 8.388 1.00 81.50 89 GLY A N 1
ATOM 704 C CA . GLY A 1 89 ? 0.160 11.513 7.003 1.00 81.50 89 GLY A CA 1
ATOM 705 C C . GLY A 1 89 ? 0.570 10.042 6.894 1.00 81.50 89 GLY A C 1
ATOM 706 O O . GLY A 1 89 ? 1.316 9.703 5.984 1.00 81.50 89 GLY A O 1
ATOM 707 N N . GLU A 1 90 ? 0.140 9.203 7.835 1.00 86.94 90 GLU A N 1
ATOM 708 C CA . GLU A 1 90 ? 0.524 7.806 7.992 1.00 86.94 90 GLU A CA 1
ATOM 709 C C . GLU A 1 90 ? -0.699 6.914 7.801 1.00 86.94 90 GLU A C 1
ATOM 711 O O . GLU A 1 90 ? -1.699 7.031 8.516 1.00 86.94 90 GLU A O 1
ATOM 716 N N . LEU A 1 91 ? -0.609 5.989 6.851 1.00 87.94 91 LEU A N 1
ATOM 717 C CA . LEU A 1 91 ? -1.598 4.943 6.653 1.00 87.94 91 LEU A CA 1
ATOM 718 C C . LEU A 1 91 ? -1.116 3.666 7.336 1.00 87.94 91 LEU A C 1
ATOM 720 O O . LEU A 1 91 ? -0.312 2.931 6.773 1.00 87.94 91 LEU A O 1
ATOM 724 N N . ASP A 1 92 ? -1.631 3.383 8.529 1.00 89.56 92 ASP A N 1
ATOM 725 C CA . ASP A 1 92 ? -1.443 2.080 9.168 1.00 89.56 92 ASP A CA 1
ATOM 726 C C . ASP A 1 92 ? -2.289 1.011 8.470 1.00 89.56 92 ASP A C 1
ATOM 728 O O . ASP A 1 92 ? -3.504 1.167 8.304 1.00 89.56 92 ASP A O 1
ATOM 732 N N . TYR A 1 93 ? -1.637 -0.081 8.082 1.00 90.81 93 TYR A N 1
ATOM 733 C CA . TYR A 1 93 ? -2.261 -1.193 7.378 1.00 90.81 93 TYR A CA 1
ATOM 734 C C . TYR A 1 93 ? -2.017 -2.551 8.060 1.00 90.81 93 TYR A C 1
ATOM 736 O O . TYR A 1 93 ? -2.330 -3.600 7.489 1.00 90.81 93 TYR A O 1
ATOM 744 N N . ALA A 1 94 ? -1.537 -2.563 9.310 1.00 88.25 94 ALA A N 1
ATOM 745 C CA . ALA A 1 94 ? -1.269 -3.785 10.075 1.00 88.25 94 ALA A CA 1
ATOM 746 C C . ALA A 1 94 ? -2.510 -4.677 10.276 1.00 88.25 94 ALA A C 1
ATOM 748 O O . ALA A 1 94 ? -2.394 -5.899 10.375 1.00 88.25 94 ALA A O 1
ATOM 749 N N . ASP A 1 95 ? -3.704 -4.088 10.268 1.00 86.50 95 ASP A N 1
ATOM 750 C CA . ASP A 1 95 ? -4.978 -4.793 10.440 1.00 86.50 95 ASP A CA 1
ATOM 751 C C . ASP A 1 95 ? -5.730 -5.047 9.119 1.00 86.50 95 ASP A C 1
ATOM 753 O O . ASP A 1 95 ? -6.932 -5.335 9.116 1.00 86.50 95 ASP A O 1
ATOM 757 N N . PHE A 1 96 ? -5.070 -4.852 7.976 1.00 89.00 96 PHE A N 1
ATOM 758 C CA . PHE A 1 96 ? -5.689 -5.050 6.667 1.00 89.00 96 PHE A CA 1
ATOM 759 C C . PHE A 1 96 ? -5.573 -6.519 6.219 1.00 89.00 96 PHE A C 1
ATOM 761 O O . PHE A 1 96 ? -4.708 -7.248 6.713 1.00 89.00 96 PHE A O 1
ATOM 768 N N . PRO A 1 97 ? -6.409 -6.976 5.266 1.00 92.00 97 PRO A N 1
ATOM 769 C CA . PRO A 1 97 ? -6.251 -8.294 4.660 1.00 92.00 97 PRO A CA 1
ATOM 770 C C . PRO A 1 97 ? -4.874 -8.459 4.011 1.00 92.00 97 PRO A C 1
ATOM 772 O O . PRO A 1 97 ? -4.317 -7.496 3.474 1.00 92.00 97 PRO A O 1
ATOM 775 N N . ASP A 1 98 ? -4.361 -9.689 3.984 1.00 92.38 98 ASP A N 1
ATOM 776 C CA . ASP A 1 98 ? -3.008 -9.995 3.498 1.00 92.38 98 ASP A CA 1
ATOM 777 C C . ASP A 1 98 ? -2.750 -9.506 2.070 1.00 92.38 98 ASP A C 1
ATOM 779 O O . ASP A 1 98 ? -1.660 -9.032 1.758 1.00 92.38 98 ASP A O 1
ATOM 783 N N . SER A 1 99 ? -3.768 -9.534 1.206 1.00 92.81 99 SER A N 1
ATOM 784 C CA . SER A 1 99 ? -3.665 -9.010 -0.158 1.00 92.81 99 SER A CA 1
ATOM 785 C C . SER A 1 99 ? -3.371 -7.509 -0.196 1.00 92.81 99 SER A C 1
ATOM 787 O O . SER A 1 99 ? -2.636 -7.043 -1.064 1.00 92.81 99 SER A O 1
ATOM 789 N N . VAL A 1 100 ? -3.946 -6.741 0.732 1.00 92.75 100 VAL A N 1
ATOM 790 C CA . VAL A 1 100 ? -3.739 -5.291 0.798 1.00 92.75 100 VAL A CA 1
ATOM 791 C C . VAL A 1 100 ? -2.425 -4.975 1.502 1.00 92.75 100 VAL A C 1
ATOM 793 O O . VAL A 1 100 ? -1.687 -4.117 1.025 1.00 92.75 100 VAL A O 1
ATOM 796 N N . LYS A 1 101 ? -2.083 -5.724 2.559 1.00 93.69 101 LYS A N 1
ATOM 797 C CA . LYS A 1 101 ? -0.761 -5.658 3.199 1.00 93.69 101 LYS A CA 1
ATOM 798 C C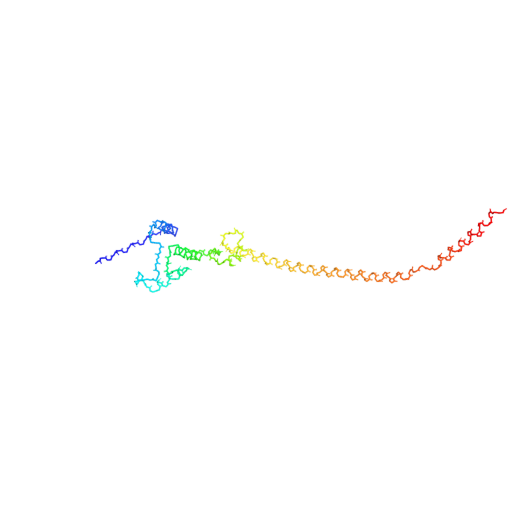 . LYS A 1 101 ? 0.356 -5.882 2.192 1.00 93.69 101 LYS A C 1
ATO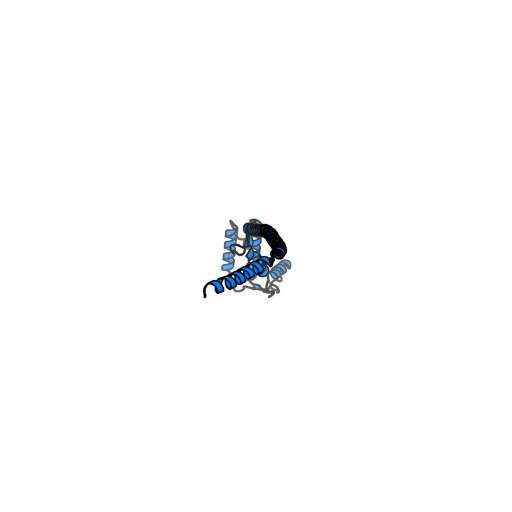M 800 O O . LYS A 1 101 ? 1.270 -5.076 2.118 1.00 93.69 101 LYS A O 1
ATOM 805 N N . ALA A 1 102 ? 0.249 -6.928 1.373 1.00 92.06 102 ALA A N 1
ATOM 806 C CA . ALA A 1 102 ? 1.243 -7.237 0.352 1.00 92.06 102 ALA A CA 1
ATOM 807 C C . ALA A 1 102 ? 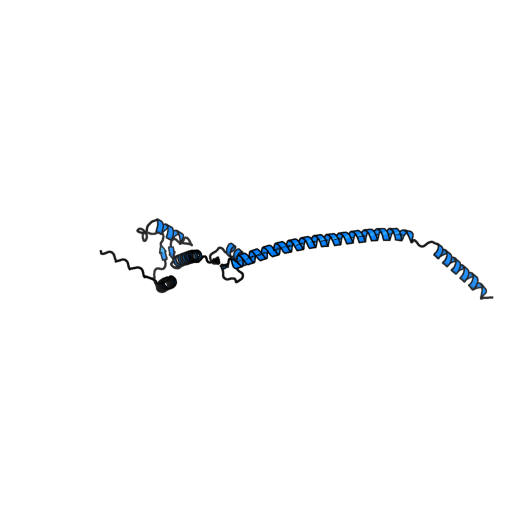1.399 -6.107 -0.676 1.00 92.06 102 ALA A C 1
ATOM 809 O O . ALA A 1 102 ? 2.510 -5.836 -1.119 1.00 92.06 102 ALA A O 1
ATOM 810 N N . ALA A 1 103 ? 0.305 -5.435 -1.047 1.00 92.38 103 ALA A N 1
ATOM 811 C CA . ALA A 1 103 ? 0.354 -4.305 -1.969 1.00 92.38 103 ALA A CA 1
ATOM 812 C C . ALA A 1 103 ? 1.003 -3.061 -1.337 1.00 92.38 103 ALA A C 1
ATOM 814 O O . ALA A 1 103 ? 1.827 -2.414 -1.980 1.00 92.38 103 ALA A O 1
ATOM 815 N N . LEU A 1 104 ? 0.653 -2.735 -0.0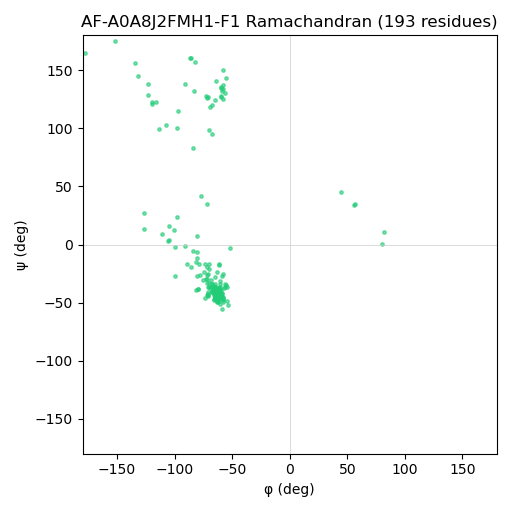89 1.00 92.94 104 LEU A N 1
ATOM 816 C CA . LEU A 1 104 ? 1.166 -1.559 0.622 1.00 92.94 104 LEU A CA 1
ATOM 817 C C . LEU A 1 104 ? 2.610 -1.737 1.106 1.00 92.94 104 LEU A C 1
ATOM 819 O O . LEU A 1 104 ? 3.372 -0.775 1.080 1.00 92.94 104 LEU A O 1
ATOM 823 N N . ALA A 1 105 ? 3.023 -2.966 1.419 1.00 92.56 105 ALA A N 1
ATOM 824 C CA . ALA A 1 105 ? 4.400 -3.303 1.780 1.00 92.56 105 ALA A CA 1
ATOM 825 C C . ALA A 1 105 ? 5.417 -3.022 0.657 1.00 92.56 105 ALA A C 1
ATOM 827 O O . ALA A 1 105 ? 6.612 -2.940 0.908 1.00 92.56 105 ALA A O 1
ATOM 828 N N . VAL A 1 106 ? 4.967 -2.868 -0.596 1.00 91.31 106 VAL A N 1
ATOM 829 C CA . VAL A 1 106 ? 5.835 -2.431 -1.706 1.00 91.31 106 VAL A CA 1
ATOM 830 C C . VAL A 1 106 ? 6.223 -0.953 -1.570 1.00 91.31 106 VAL A C 1
ATOM 832 O O . VAL A 1 106 ? 7.234 -0.529 -2.130 1.00 91.31 106 VAL A O 1
ATOM 835 N N . TRP A 1 107 ? 5.404 -0.158 -0.882 1.00 91.31 107 TRP A N 1
ATOM 836 C CA . TRP A 1 107 ? 5.621 1.275 -0.683 1.00 91.31 107 TRP A CA 1
ATOM 837 C C . TRP A 1 107 ? 6.216 1.604 0.685 1.00 91.31 107 TRP A C 1
ATOM 839 O O . TRP A 1 107 ? 6.915 2.604 0.782 1.00 91.31 107 TRP A O 1
ATOM 849 N N . ASP A 1 108 ? 5.973 0.763 1.689 1.00 93.00 108 ASP A N 1
ATOM 850 C CA . ASP A 1 108 ? 6.590 0.817 3.019 1.00 93.00 108 ASP A CA 1
ATOM 851 C C . ASP A 1 108 ? 8.089 0.478 2.926 1.00 93.00 108 ASP A C 1
ATOM 853 O O . ASP A 1 108 ? 8.489 -0.688 2.852 1.00 93.00 108 ASP A O 1
ATOM 857 N N . ALA A 1 109 ? 8.929 1.507 2.837 1.00 89.31 109 ALA A N 1
ATOM 858 C CA . ALA A 1 109 ? 10.353 1.341 2.567 1.00 89.31 109 ALA A CA 1
ATOM 859 C C . ALA A 1 109 ? 11.126 0.889 3.813 1.00 89.31 109 ALA A C 1
ATOM 861 O O . ALA A 1 109 ? 12.191 0.277 3.680 1.00 89.31 109 ALA A O 1
ATOM 862 N N . ASP A 1 110 ? 10.610 1.206 5.002 1.00 90.81 110 ASP A N 1
ATOM 863 C CA . ASP A 1 110 ? 11.217 0.858 6.285 1.00 90.81 110 ASP A CA 1
ATOM 864 C C . ASP A 1 110 ? 10.586 -0.370 6.964 1.00 90.81 110 ASP A C 1
ATOM 866 O O . ASP A 1 110 ? 11.102 -0.835 7.984 1.00 90.81 110 ASP A O 1
ATOM 870 N N . ALA A 1 111 ? 9.551 -0.952 6.351 1.00 89.81 111 ALA A N 1
ATOM 871 C CA . ALA A 1 111 ? 8.785 -2.086 6.859 1.00 89.81 111 ALA A CA 1
ATOM 872 C C . ALA A 1 111 ? 8.171 -1.817 8.245 1.00 89.81 111 ALA A C 1
ATOM 874 O O . ALA A 1 111 ? 8.079 -2.723 9.083 1.00 89.81 111 ALA A O 1
ATOM 875 N N . SER A 1 112 ? 7.752 -0.575 8.496 1.00 90.38 112 SER A N 1
ATOM 876 C CA . SER A 1 112 ? 7.120 -0.154 9.751 1.00 90.38 112 SER A CA 1
ATOM 877 C C . SER A 1 112 ? 5.713 -0.726 9.955 1.00 90.38 112 SER A C 1
ATOM 879 O O . SER A 1 112 ? 5.206 -0.722 11.080 1.00 90.38 112 SER A O 1
ATOM 881 N N . GLY A 1 113 ? 5.072 -1.234 8.896 1.00 89.75 113 GLY A N 1
ATOM 882 C CA . GLY A 1 113 ? 3.657 -1.614 8.903 1.00 89.75 113 GLY A CA 1
ATOM 883 C C . GLY A 1 113 ? 2.715 -0.423 8.682 1.00 89.75 113 GLY A C 1
ATOM 884 O O . GLY A 1 113 ? 1.497 -0.554 8.840 1.00 89.75 113 GLY A O 1
ATOM 885 N N . SER A 1 114 ? 3.272 0.726 8.298 1.00 90.62 114 SER A N 1
ATOM 886 C CA . SER A 1 114 ? 2.562 1.937 7.890 1.00 90.62 114 SER A CA 1
ATOM 887 C C . SER A 1 114 ? 3.179 2.511 6.618 1.00 90.62 114 SER A C 1
ATOM 889 O O . SER A 1 114 ? 4.326 2.225 6.310 1.00 90.62 114 SER A O 1
ATOM 891 N N . VAL A 1 115 ? 2.408 3.282 5.849 1.00 92.69 115 VAL A N 1
ATOM 892 C CA . VAL A 1 115 ? 2.945 4.028 4.703 1.00 92.69 115 VAL A CA 1
ATOM 893 C C . VAL A 1 115 ? 2.716 5.516 4.903 1.00 92.69 115 VAL A C 1
ATOM 895 O O . VAL A 1 115 ? 1.572 5.973 5.005 1.00 92.69 115 VAL A O 1
ATOM 898 N N . SER A 1 116 ? 3.804 6.269 4.870 1.00 92.62 116 SER A N 1
ATOM 899 C CA . SER A 1 116 ? 3.805 7.721 4.970 1.00 92.62 116 SER A CA 1
ATOM 900 C C . SER A 1 116 ? 3.510 8.398 3.625 1.00 92.62 116 SER A C 1
ATOM 902 O O . SER A 1 116 ? 3.781 7.873 2.539 1.00 92.62 116 SER A O 1
ATOM 904 N N . VAL A 1 117 ? 3.033 9.647 3.655 1.00 90.75 117 VAL A N 1
ATOM 905 C CA . VAL A 1 117 ? 2.916 10.483 2.440 1.00 90.75 117 VAL A CA 1
ATOM 906 C C . VAL A 1 117 ? 4.266 10.625 1.722 1.00 90.75 117 VAL A C 1
ATOM 908 O O . VAL A 1 117 ? 4.310 10.688 0.488 1.00 90.75 117 VAL A O 1
ATOM 911 N N . GLY A 1 118 ? 5.369 10.666 2.475 1.00 90.44 118 GLY A N 1
ATOM 912 C CA . GLY A 1 118 ? 6.723 10.746 1.928 1.00 90.44 118 GLY A CA 1
ATOM 913 C C . GLY A 1 118 ? 7.068 9.528 1.075 1.00 90.44 118 GLY A C 1
ATOM 914 O O . GLY A 1 118 ? 7.524 9.682 -0.059 1.00 90.44 118 GLY A O 1
ATOM 915 N N . GLU A 1 119 ? 6.773 8.333 1.578 1.00 92.25 119 GLU A N 1
ATOM 916 C CA . GLU A 1 119 ? 6.979 7.067 0.872 1.00 92.25 119 GLU A CA 1
ATOM 917 C C . GLU A 1 119 ? 6.084 6.932 -0.356 1.00 92.25 119 GLU A C 1
ATOM 919 O O . GLU A 1 119 ? 6.575 6.610 -1.439 1.00 92.25 119 GLU A O 1
ATOM 924 N N . LEU A 1 120 ? 4.801 7.290 -0.245 1.00 91.31 120 LEU A N 1
ATOM 925 C CA . LEU A 1 1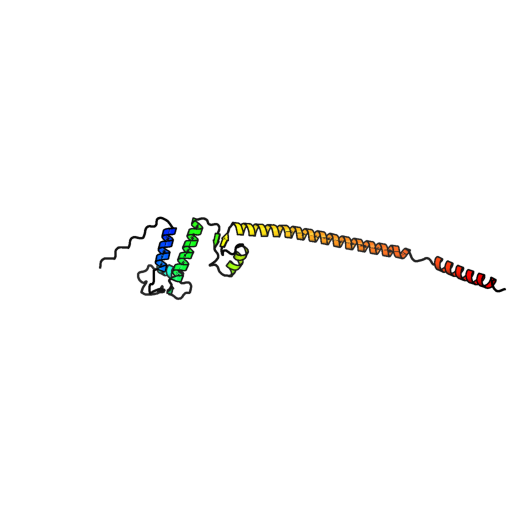20 ? 3.890 7.321 -1.395 1.00 91.31 120 LEU A CA 1
ATOM 926 C C . LEU A 1 120 ? 4.400 8.264 -2.491 1.00 91.31 120 LEU A C 1
ATOM 928 O O . LEU A 1 120 ? 4.385 7.932 -3.680 1.00 91.31 120 LEU A O 1
ATOM 932 N N . THR A 1 121 ? 4.892 9.439 -2.098 1.00 91.25 121 THR A N 1
ATOM 933 C CA . THR A 1 121 ? 5.440 10.429 -3.032 1.00 91.25 121 THR A CA 1
ATOM 934 C C . THR A 1 121 ? 6.735 9.929 -3.672 1.00 91.25 121 THR A C 1
ATOM 936 O O . THR A 1 121 ? 6.940 10.098 -4.877 1.00 91.25 121 THR A O 1
ATOM 939 N N . ALA A 1 122 ? 7.607 9.283 -2.896 1.00 90.69 122 ALA A N 1
ATOM 940 C CA . ALA A 1 122 ? 8.839 8.683 -3.392 1.00 90.69 122 ALA A CA 1
ATOM 941 C C . ALA A 1 122 ? 8.552 7.553 -4.393 1.00 90.69 122 ALA A C 1
ATOM 943 O O . ALA A 1 122 ? 9.120 7.555 -5.488 1.00 90.69 122 ALA A O 1
ATOM 944 N N . ALA A 1 123 ? 7.620 6.652 -4.073 1.00 90.56 123 ALA A N 1
ATOM 945 C CA . ALA A 1 123 ? 7.186 5.571 -4.953 1.00 90.56 123 ALA A CA 1
ATOM 946 C C . ALA A 1 123 ? 6.585 6.111 -6.262 1.00 90.56 123 ALA A C 1
ATOM 948 O O . ALA A 1 123 ? 6.969 5.673 -7.351 1.00 90.56 123 ALA A O 1
ATOM 949 N N . ALA A 1 124 ? 5.715 7.124 -6.183 1.00 89.81 124 ALA A N 1
ATOM 950 C CA . ALA A 1 124 ? 5.130 7.769 -7.358 1.00 89.81 124 ALA A CA 1
ATOM 951 C C . ALA A 1 124 ? 6.199 8.422 -8.255 1.00 89.81 124 ALA A C 1
ATOM 953 O O . ALA A 1 124 ? 6.183 8.259 -9.480 1.00 89.81 124 ALA A O 1
ATOM 954 N N . ASN A 1 125 ? 7.166 9.122 -7.656 1.00 91.12 125 ASN A N 1
ATOM 955 C CA . ASN A 1 125 ? 8.269 9.745 -8.386 1.00 91.12 125 ASN A CA 1
ATOM 956 C C . ASN A 1 125 ? 9.190 8.704 -9.036 1.00 91.12 125 ASN A C 1
ATOM 958 O O . ASN A 1 125 ? 9.564 8.861 -10.201 1.00 91.12 125 ASN A O 1
ATOM 962 N N . ALA A 1 126 ? 9.518 7.625 -8.323 1.00 88.88 126 ALA A N 1
ATOM 963 C CA . ALA A 1 126 ? 10.312 6.521 -8.854 1.00 88.88 126 ALA A CA 1
ATOM 964 C C . ALA A 1 126 ? 9.610 5.851 -10.044 1.00 88.88 126 ALA A C 1
ATOM 966 O O . ALA A 1 126 ? 10.226 5.635 -11.091 1.00 88.88 126 ALA A O 1
ATOM 967 N N . GLN A 1 127 ? 8.301 5.604 -9.935 1.00 89.12 127 GLN A N 1
ATOM 968 C CA . GLN A 1 127 ? 7.511 5.025 -11.016 1.00 89.12 127 GLN A CA 1
ATOM 969 C C . GLN A 1 127 ? 7.466 5.945 -12.242 1.00 89.12 127 GLN A C 1
ATOM 971 O O . GLN A 1 127 ? 7.655 5.480 -13.368 1.00 89.12 127 GLN A O 1
ATOM 976 N N . LYS A 1 128 ? 7.269 7.254 -12.041 1.00 91.56 128 LYS A N 1
ATOM 977 C CA . LYS A 1 128 ? 7.272 8.239 -13.129 1.00 91.56 128 LYS A CA 1
ATOM 978 C C . LYS A 1 128 ? 8.627 8.292 -13.837 1.00 91.56 128 LYS A C 1
ATOM 980 O O . LYS A 1 128 ? 8.676 8.200 -15.064 1.00 91.56 128 LYS A O 1
ATOM 985 N N . LYS A 1 129 ? 9.724 8.350 -13.076 1.00 92.00 129 LYS A N 1
ATOM 986 C CA . LYS A 1 129 ? 11.089 8.342 -13.617 1.00 92.00 129 LYS A CA 1
ATOM 987 C C . LYS A 1 129 ? 11.365 7.073 -14.427 1.00 92.00 129 LYS A C 1
ATOM 989 O O . LYS A 1 129 ? 11.826 7.158 -15.562 1.00 92.00 129 LYS A O 1
ATOM 994 N N . MET A 1 130 ? 10.991 5.907 -13.902 1.00 89.00 130 MET A N 1
ATOM 995 C CA . MET A 1 130 ? 11.147 4.632 -14.605 1.00 89.00 130 MET A CA 1
ATOM 996 C C . MET A 1 130 ? 10.339 4.584 -15.914 1.00 89.00 130 MET A C 1
ATOM 998 O O . MET A 1 130 ? 10.803 4.037 -16.915 1.00 89.00 130 MET A O 1
ATOM 1002 N N . GLN A 1 131 ? 9.135 5.164 -15.955 1.00 88.75 131 GLN A N 1
ATOM 1003 C CA . GLN A 1 131 ? 8.339 5.250 -17.186 1.00 88.75 131 GLN A CA 1
ATOM 1004 C C . GLN A 1 131 ? 8.978 6.167 -18.239 1.00 88.75 131 GLN A C 1
ATOM 1006 O O . GLN A 1 131 ? 8.961 5.840 -19.432 1.00 88.75 131 GLN A O 1
ATOM 1011 N N . GLU A 1 132 ? 9.538 7.300 -17.816 1.00 88.12 132 GLU A N 1
ATOM 1012 C CA . GLU A 1 132 ? 10.242 8.239 -18.693 1.00 88.12 132 GLU A CA 1
ATOM 1013 C C . GLU A 1 132 ? 11.520 7.611 -19.266 1.00 88.12 132 GLU A C 1
ATOM 1015 O O . GLU A 1 132 ? 11.707 7.602 -20.487 1.00 88.12 132 GLU A O 1
ATOM 1020 N N . GLU A 1 133 ? 12.343 6.986 -18.421 1.00 87.62 133 GLU A N 1
ATOM 1021 C CA . GLU A 1 133 ? 13.566 6.289 -18.832 1.00 87.62 133 GLU A CA 1
ATOM 1022 C C . GLU A 1 133 ? 13.266 5.111 -19.767 1.00 87.62 133 GLU A C 1
ATOM 1024 O O . GLU A 1 133 ? 13.887 4.987 -20.824 1.00 87.62 133 GLU A O 1
ATOM 1029 N N . ASN A 1 134 ? 12.241 4.305 -19.469 1.00 90.25 134 ASN A N 1
ATOM 1030 C CA . ASN A 1 134 ? 11.810 3.220 -20.353 1.00 90.25 134 ASN A CA 1
ATOM 1031 C C . ASN A 1 134 ? 11.357 3.729 -21.728 1.00 90.25 134 ASN A C 1
ATOM 1033 O O . ASN A 1 134 ? 11.553 3.053 -22.741 1.00 90.25 134 ASN A O 1
ATOM 1037 N N . ARG A 1 135 ? 10.750 4.919 -21.802 1.00 88.56 135 ARG A N 1
ATOM 1038 C CA . ARG A 1 135 ? 10.350 5.521 -23.080 1.00 88.56 135 ARG A CA 1
ATOM 1039 C C . ARG A 1 135 ? 11.565 5.978 -23.884 1.00 88.56 135 ARG A C 1
ATOM 1041 O O . ARG A 1 135 ? 11.597 5.751 -25.095 1.00 88.56 135 ARG A O 1
ATOM 1048 N N . VAL A 1 136 ? 12.547 6.598 -23.233 1.00 91.06 136 VAL A N 1
ATOM 1049 C CA . VAL A 1 136 ? 13.808 7.000 -23.874 1.00 91.06 136 VAL A CA 1
ATOM 1050 C C . VAL A 1 136 ? 14.569 5.769 -24.361 1.00 91.06 136 VAL A C 1
ATOM 1052 O O . VAL A 1 136 ? 14.945 5.720 -25.530 1.00 91.06 136 VAL A O 1
ATOM 1055 N N . MET A 1 137 ? 14.692 4.739 -23.521 1.00 92.50 137 MET A N 1
ATOM 1056 C CA . MET A 1 137 ? 15.351 3.477 -23.861 1.00 92.50 137 MET A CA 1
ATOM 1057 C C . MET A 1 137 ? 14.693 2.801 -25.070 1.00 92.50 137 MET A C 1
ATOM 1059 O O . MET A 1 137 ? 15.377 2.431 -26.021 1.00 92.50 137 MET A O 1
ATOM 1063 N N . LYS A 1 138 ? 13.356 2.709 -25.101 1.00 92.81 138 LYS A N 1
ATOM 1064 C CA . LYS A 1 138 ? 12.629 2.151 -26.255 1.00 92.81 138 LYS A CA 1
ATOM 1065 C C . LYS A 1 138 ? 12.900 2.929 -27.543 1.00 92.81 138 LYS A C 1
ATOM 1067 O O . LYS A 1 138 ? 13.118 2.317 -28.583 1.00 92.81 138 LYS A O 1
ATOM 1072 N N . ARG A 1 139 ? 12.913 4.266 -27.492 1.00 92.94 139 ARG A N 1
ATOM 1073 C CA . ARG A 1 139 ? 13.233 5.097 -28.666 1.00 92.94 139 ARG A CA 1
ATOM 1074 C C . ARG A 1 139 ? 14.672 4.888 -29.128 1.00 92.94 139 ARG A C 1
ATOM 1076 O O . ARG A 1 139 ? 14.892 4.706 -30.321 1.00 92.94 139 ARG A O 1
ATOM 1083 N N . ALA A 1 140 ? 15.624 4.866 -28.198 1.00 93.62 140 ALA A N 1
ATOM 1084 C CA . ALA A 1 140 ? 17.028 4.609 -28.498 1.00 93.62 140 ALA A CA 1
ATOM 1085 C C . ALA A 1 140 ? 17.222 3.235 -29.160 1.00 93.62 140 ALA A C 1
ATOM 1087 O O . ALA A 1 140 ? 17.910 3.139 -30.173 1.00 93.62 140 ALA A O 1
ATOM 1088 N N . LEU A 1 141 ? 16.548 2.194 -28.658 1.00 95.12 141 LEU A N 1
ATOM 1089 C CA . LEU A 1 141 ? 16.577 0.855 -29.250 1.00 95.12 141 LEU A CA 1
ATOM 1090 C C . LEU A 1 141 ? 16.000 0.827 -30.669 1.00 95.12 141 LEU A C 1
ATOM 1092 O O . LEU A 1 141 ? 16.598 0.220 -31.550 1.00 95.12 141 LEU A O 1
ATOM 1096 N N . VAL A 1 142 ? 14.879 1.509 -30.920 1.00 96.25 142 VAL A N 1
ATOM 1097 C CA . VAL A 1 142 ? 14.295 1.586 -32.272 1.00 96.25 142 VAL A CA 1
ATOM 1098 C C . VAL A 1 142 ? 15.253 2.268 -33.250 1.00 96.25 142 VAL A C 1
ATOM 1100 O O . VAL A 1 142 ? 15.448 1.773 -34.359 1.00 96.25 142 VAL A O 1
ATOM 1103 N N . VAL A 1 143 ? 15.894 3.367 -32.838 1.00 96.81 143 VAL A N 1
ATOM 1104 C CA . VAL A 1 143 ? 16.897 4.061 -33.663 1.00 96.81 143 VAL A CA 1
ATOM 1105 C C . VAL A 1 143 ? 18.104 3.162 -33.929 1.00 96.81 143 VAL A C 1
ATOM 1107 O O . VAL A 1 143 ? 18.548 3.059 -35.071 1.00 96.81 143 VAL A O 1
ATOM 1110 N N . LEU A 1 144 ? 18.609 2.469 -32.907 1.00 96.62 144 LEU A N 1
ATOM 1111 C CA . LEU A 1 144 ? 19.736 1.549 -33.048 1.00 96.62 144 LEU A CA 1
ATOM 1112 C C . LEU A 1 144 ? 19.422 0.418 -34.037 1.00 96.62 144 LEU A C 1
ATOM 1114 O O . LEU A 1 144 ? 20.219 0.145 -34.933 1.00 96.62 144 LEU A O 1
ATOM 1118 N N . VAL A 1 145 ? 18.247 -0.204 -33.914 1.00 97.69 145 VAL A N 1
ATOM 1119 C CA . VAL A 1 145 ? 17.797 -1.255 -34.838 1.00 97.69 145 VAL A CA 1
ATOM 1120 C C . VAL A 1 145 ? 17.683 -0.712 -36.264 1.00 97.69 145 VAL A C 1
ATOM 1122 O O . VAL A 1 145 ? 18.140 -1.369 -37.197 1.00 97.69 145 VAL A O 1
ATOM 1125 N N . ALA A 1 146 ? 17.155 0.501 -36.449 1.00 96.88 146 ALA A N 1
ATOM 1126 C CA . ALA A 1 146 ? 17.076 1.128 -37.767 1.00 96.88 146 ALA A CA 1
ATOM 1127 C C . ALA A 1 146 ? 18.464 1.340 -38.402 1.00 96.88 146 ALA A C 1
ATOM 1129 O O . ALA A 1 146 ? 18.640 1.062 -39.588 1.00 96.88 146 ALA A O 1
ATOM 1130 N N . ILE A 1 147 ? 19.462 1.766 -37.618 1.00 97.62 147 ILE A N 1
ATOM 1131 C CA . ILE A 1 147 ? 20.849 1.919 -38.088 1.00 97.62 147 ILE A CA 1
ATOM 1132 C C . ILE A 1 147 ? 21.433 0.566 -38.505 1.00 97.62 147 ILE A C 1
ATOM 1134 O O . ILE A 1 147 ? 22.020 0.463 -39.579 1.00 97.62 147 ILE A O 1
ATOM 1138 N N . ILE A 1 148 ? 21.249 -0.481 -37.695 1.00 97.06 148 ILE A N 1
ATOM 1139 C CA . ILE A 1 148 ? 21.748 -1.830 -38.009 1.00 97.06 148 ILE A CA 1
ATOM 1140 C C . ILE A 1 148 ? 21.143 -2.342 -39.321 1.00 97.06 148 ILE A C 1
ATOM 1142 O O . ILE A 1 148 ? 21.867 -2.857 -40.172 1.00 97.06 148 ILE A O 1
ATOM 1146 N N . VAL A 1 149 ? 19.834 -2.163 -39.515 1.00 97.19 149 VAL A N 1
ATOM 1147 C CA . VAL A 1 149 ? 19.152 -2.550 -40.758 1.00 97.19 149 VAL A CA 1
ATOM 1148 C C . VAL A 1 149 ? 19.699 -1.761 -41.949 1.00 97.19 149 VAL A C 1
ATOM 1150 O O . VAL A 1 149 ? 19.991 -2.351 -42.987 1.00 97.19 149 VAL A O 1
ATOM 1153 N N . LEU A 1 150 ? 19.902 -0.450 -41.801 1.00 97.00 150 LEU A N 1
ATOM 1154 C CA . LEU A 1 150 ? 20.469 0.389 -42.858 1.00 97.00 150 LEU A CA 1
ATOM 1155 C C . LEU A 1 150 ? 21.889 -0.052 -43.246 1.00 97.00 150 LEU A C 1
ATOM 1157 O O . LEU A 1 150 ? 22.188 -0.171 -44.435 1.00 97.00 150 LEU A O 1
ATOM 1161 N N . LEU A 1 151 ? 22.741 -0.362 -42.264 1.00 96.75 151 LEU A N 1
ATOM 1162 C CA . LEU A 1 151 ? 24.090 -0.884 -42.501 1.00 96.75 151 LEU A CA 1
ATOM 1163 C C . LEU A 1 151 ? 24.059 -2.249 -43.202 1.00 96.75 151 LEU A C 1
ATOM 1165 O O . LEU A 1 151 ? 24.840 -2.480 -44.123 1.00 96.75 151 LEU A O 1
ATOM 1169 N N . ALA A 1 152 ? 23.142 -3.139 -42.812 1.00 96.44 152 ALA A N 1
ATOM 1170 C CA . ALA A 1 152 ? 22.976 -4.438 -43.458 1.00 96.44 152 ALA A CA 1
ATOM 1171 C C . ALA A 1 152 ? 22.560 -4.296 -44.932 1.00 96.44 152 ALA A C 1
ATOM 1173 O O . ALA A 1 152 ? 23.119 -4.973 -45.795 1.00 96.44 152 ALA A O 1
ATOM 1174 N N . VAL A 1 153 ? 21.637 -3.376 -45.235 1.00 96.81 153 VAL A N 1
ATOM 1175 C CA . VAL A 1 153 ? 21.210 -3.083 -46.612 1.00 96.81 153 VAL A CA 1
ATOM 1176 C C . VAL A 1 153 ? 22.363 -2.503 -47.432 1.00 96.81 153 VAL A C 1
ATOM 1178 O O . VAL A 1 153 ? 22.608 -2.969 -48.542 1.00 96.81 153 VAL A O 1
ATOM 1181 N N . MET A 1 154 ? 23.108 -1.531 -46.895 1.00 95.69 154 MET A N 1
ATOM 1182 C CA . MET A 1 154 ? 24.261 -0.952 -47.595 1.00 95.69 154 MET A CA 1
ATOM 1183 C C . MET A 1 154 ? 25.345 -1.997 -47.880 1.00 95.69 154 MET A C 1
ATOM 1185 O O . MET A 1 154 ? 25.815 -2.088 -49.013 1.00 95.69 154 MET A O 1
ATOM 1189 N N . ASN A 1 155 ? 25.690 -2.828 -46.893 1.00 95.00 155 ASN A N 1
ATOM 1190 C CA . ASN A 1 155 ? 26.650 -3.918 -47.076 1.00 95.00 155 ASN A CA 1
ATOM 1191 C C . ASN A 1 155 ? 26.184 -4.916 -48.146 1.00 95.00 155 ASN A C 1
ATOM 1193 O O . ASN A 1 155 ? 26.991 -5.378 -48.951 1.00 95.00 155 ASN A O 1
ATOM 1197 N N . PHE A 1 156 ? 24.885 -5.219 -48.193 1.00 95.75 156 PHE A N 1
ATOM 1198 C CA . PHE A 1 156 ? 24.314 -6.106 -49.203 1.00 95.75 156 PHE A CA 1
ATOM 1199 C C . PHE A 1 156 ? 24.413 -5.517 -50.618 1.00 95.75 156 PHE A C 1
ATOM 1201 O O . PHE A 1 156 ? 24.873 -6.198 -51.534 1.00 95.75 156 PHE A O 1
ATOM 1208 N N . VAL A 1 157 ? 24.055 -4.240 -50.795 1.00 95.62 157 VAL A N 1
ATOM 1209 C CA . VAL A 1 157 ? 24.174 -3.545 -52.090 1.00 95.62 157 VAL A CA 1
ATOM 1210 C C . VAL A 1 157 ? 25.629 -3.508 -52.556 1.00 95.62 157 VAL A C 1
ATOM 1212 O O . VAL A 1 157 ? 25.913 -3.817 -53.710 1.00 95.62 157 VAL A O 1
ATOM 1215 N N . MET A 1 158 ? 26.564 -3.194 -51.657 1.00 92.31 158 MET A N 1
ATOM 1216 C CA . MET A 1 158 ? 27.990 -3.162 -51.987 1.00 92.31 158 MET A CA 1
ATOM 1217 C C . MET A 1 158 ? 28.511 -4.549 -52.399 1.00 92.31 158 MET A C 1
ATOM 1219 O O . MET A 1 158 ? 29.297 -4.656 -53.339 1.00 92.31 158 MET A O 1
ATOM 1223 N N . GLY A 1 159 ? 28.020 -5.615 -51.758 1.00 94.50 159 GLY A N 1
ATOM 1224 C CA . GLY A 1 159 ? 28.307 -6.997 -52.142 1.00 94.50 159 GLY A CA 1
ATOM 1225 C C . GLY A 1 159 ? 27.817 -7.349 -53.550 1.00 94.50 159 GLY A C 1
ATOM 1226 O O . GLY A 1 159 ? 28.562 -7.963 -54.314 1.00 94.50 159 GLY A O 1
ATOM 1227 N N . LEU A 1 160 ? 26.606 -6.923 -53.929 1.00 92.69 160 LEU A N 1
ATOM 1228 C CA . LEU A 1 160 ? 26.086 -7.131 -55.288 1.00 92.69 160 LEU A CA 1
ATOM 1229 C C . LEU A 1 160 ? 26.930 -6.400 -56.340 1.00 92.69 160 LEU A C 1
ATOM 1231 O O . LEU A 1 160 ? 27.328 -7.013 -57.331 1.00 92.69 160 LEU A O 1
ATOM 1235 N N . LEU A 1 161 ? 27.271 -5.132 -56.090 1.00 92.12 161 LEU A N 1
ATOM 1236 C CA . LEU A 1 161 ? 28.120 -4.344 -56.990 1.00 92.12 161 LEU A CA 1
ATOM 1237 C C . LEU A 1 161 ? 29.516 -4.967 -57.156 1.00 92.12 161 LEU A C 1
ATOM 1239 O O . LEU A 1 161 ? 30.049 -5.009 -58.263 1.00 92.12 161 LEU A O 1
ATOM 1243 N N . ALA A 1 162 ? 30.102 -5.499 -56.079 1.00 91.56 162 ALA A N 1
ATOM 1244 C CA . ALA A 1 162 ? 31.392 -6.185 -56.139 1.00 91.56 162 ALA A CA 1
ATOM 1245 C C . ALA A 1 162 ? 31.337 -7.482 -56.967 1.00 91.56 162 ALA A C 1
ATOM 1247 O O . ALA A 1 162 ? 32.272 -7.775 -57.713 1.00 91.56 162 ALA A O 1
ATOM 1248 N N . VAL A 1 163 ? 30.245 -8.253 -56.874 1.00 89.75 163 VAL A N 1
ATOM 1249 C CA . VAL A 1 163 ? 30.038 -9.462 -57.693 1.00 89.75 163 VAL A CA 1
ATOM 1250 C C . VAL A 1 163 ? 29.909 -9.112 -59.173 1.00 89.75 163 VAL A C 1
ATOM 1252 O O . VAL A 1 163 ? 30.460 -9.822 -60.013 1.00 89.75 163 VAL A O 1
ATOM 1255 N N . GLU A 1 164 ? 29.197 -8.036 -59.504 1.00 86.31 164 GLU A N 1
ATOM 1256 C CA . GLU A 1 164 ? 29.097 -7.556 -60.884 1.00 86.31 164 GLU A CA 1
ATOM 1257 C C . GLU A 1 164 ? 30.463 -7.118 -61.419 1.00 86.31 164 GLU A C 1
ATOM 1259 O O . GLU A 1 164 ? 30.894 -7.636 -62.447 1.00 86.31 164 GLU A O 1
ATOM 1264 N N . ALA A 1 165 ? 31.204 -6.293 -60.673 1.00 83.31 165 ALA A N 1
ATOM 1265 C CA . ALA A 1 165 ? 32.557 -5.878 -61.052 1.00 83.31 165 ALA A CA 1
ATOM 1266 C C . ALA A 1 165 ? 33.542 -7.062 -61.175 1.00 83.31 165 ALA A C 1
ATOM 1268 O O . ALA A 1 165 ? 34.462 -7.041 -61.992 1.00 83.31 165 ALA A O 1
ATOM 1269 N N . GLY A 1 166 ? 33.350 -8.127 -60.390 1.00 79.25 166 GLY A N 1
ATOM 1270 C CA . GLY A 1 166 ? 34.151 -9.351 -60.460 1.00 79.25 166 GLY A CA 1
ATOM 1271 C C . GLY A 1 166 ? 33.890 -10.214 -61.701 1.00 79.25 166 GLY A C 1
ATOM 1272 O O . GLY A 1 166 ? 34.730 -11.038 -62.061 1.00 79.25 166 GLY A O 1
ATOM 1273 N N . LYS A 1 167 ? 32.756 -10.042 -62.393 1.00 74.94 167 LYS A N 1
ATOM 1274 C CA . LYS A 1 167 ? 32.499 -10.760 -63.655 1.00 74.94 167 LYS A CA 1
ATOM 1275 C C . LYS A 1 167 ? 33.360 -10.227 -64.802 1.00 74.94 167 LYS A C 1
ATOM 1277 O O . LYS A 1 167 ? 33.738 -11.016 -65.671 1.00 74.94 167 LYS A O 1
ATOM 1282 N N . ASP A 1 168 ? 33.720 -8.945 -64.761 1.00 64.50 168 ASP A N 1
ATOM 1283 C CA . ASP A 1 168 ? 34.534 -8.278 -65.786 1.00 64.50 168 ASP A CA 1
ATOM 1284 C C . ASP A 1 168 ? 36.041 -8.548 -65.635 1.00 64.50 168 ASP A C 1
ATOM 1286 O O . ASP A 1 168 ? 36.820 -8.293 -66.551 1.00 64.50 168 ASP A O 1
ATOM 1290 N N . THR A 1 169 ? 36.472 -9.133 -64.513 1.00 63.41 169 THR A N 1
ATOM 1291 C CA . THR A 1 169 ? 37.879 -9.476 -64.239 1.00 63.41 169 THR A CA 1
ATOM 1292 C C . THR A 1 169 ? 38.225 -10.938 -64.537 1.00 63.41 169 THR A C 1
ATOM 1294 O O . THR A 1 169 ? 39.215 -11.466 -64.021 1.00 63.41 169 THR A O 1
ATOM 1297 N N . LYS A 1 170 ? 37.463 -11.616 -65.411 1.00 59.03 170 LYS A N 1
ATOM 1298 C CA . LYS A 1 170 ? 37.871 -12.932 -65.936 1.00 59.03 170 LYS A CA 1
ATOM 1299 C C . LYS A 1 170 ? 39.261 -12.821 -66.592 1.00 59.03 170 LYS A C 1
ATOM 1301 O O . LYS A 1 170 ? 39.464 -11.935 -67.424 1.00 59.03 170 LYS A O 1
ATOM 1306 N N . PRO A 1 171 ? 40.229 -13.700 -66.269 1.00 59.06 171 PRO A N 1
ATOM 1307 C CA . PRO A 1 171 ? 41.563 -13.606 -66.846 1.00 59.06 171 PRO A CA 1
ATOM 1308 C C . PRO A 1 171 ? 41.489 -13.846 -68.356 1.00 59.06 171 PRO A C 1
ATOM 1310 O O . PRO A 1 171 ? 40.998 -14.886 -68.794 1.00 59.06 171 PRO A O 1
ATOM 1313 N N . SER A 1 172 ? 41.984 -12.898 -69.156 1.00 56.16 172 SER A N 1
ATOM 1314 C CA . SER A 1 172 ? 42.101 -13.097 -70.604 1.00 56.16 172 SER A CA 1
ATOM 1315 C C . SER A 1 172 ? 43.090 -14.230 -70.915 1.00 56.16 172 SER A C 1
ATOM 1317 O O . SER A 1 172 ? 44.160 -14.312 -70.308 1.00 56.16 172 SER A O 1
ATOM 1319 N N . GLU A 1 173 ? 42.773 -15.052 -71.920 1.00 59.03 173 GLU A N 1
ATOM 1320 C CA . GLU A 1 173 ? 43.599 -16.137 -72.499 1.00 59.03 173 GLU A CA 1
ATOM 1321 C C . GLU A 1 173 ? 45.034 -15.725 -72.918 1.00 59.03 173 GLU A C 1
ATOM 1323 O O . GLU A 1 173 ? 45.845 -16.550 -73.348 1.00 59.03 173 GLU A O 1
ATOM 1328 N N . SER A 1 174 ? 45.404 -14.446 -72.794 1.00 57.44 174 SER A N 1
ATOM 1329 C CA . SER A 1 174 ? 46.732 -13.948 -73.169 1.00 57.44 174 SER A CA 1
ATOM 1330 C C . SER A 1 174 ? 47.860 -14.416 -72.238 1.00 57.44 174 SER A C 1
ATOM 1332 O O . SER A 1 174 ? 49.032 -14.387 -72.632 1.00 57.44 174 SER A O 1
ATOM 1334 N N . SER A 1 175 ? 47.551 -14.835 -71.006 1.00 59.62 175 SER A N 1
ATOM 1335 C CA . SER A 1 175 ? 48.545 -15.362 -70.060 1.00 59.62 175 SER A CA 1
ATOM 1336 C C . SER A 1 175 ? 48.896 -16.824 -70.358 1.00 59.62 175 SER A C 1
ATOM 1338 O O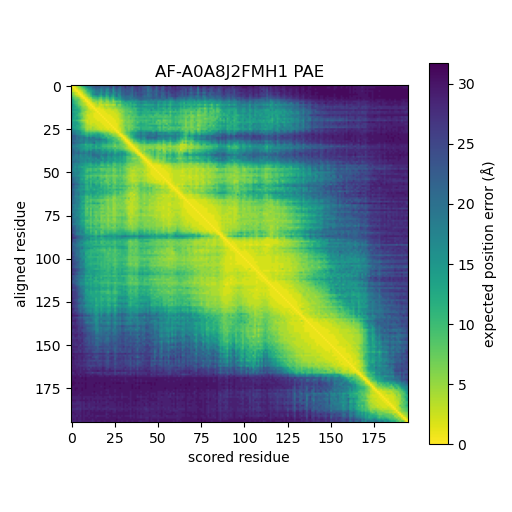 . SER A 1 175 ? 50.074 -17.183 -70.334 1.00 59.62 175 SER A O 1
ATOM 1340 N N . SER A 1 176 ? 47.917 -17.643 -70.756 1.00 63.03 176 SER A N 1
ATOM 1341 C CA . SER A 1 176 ? 48.131 -19.039 -71.158 1.00 63.03 176 SER A CA 1
ATOM 1342 C C . SER A 1 176 ? 48.895 -19.152 -72.476 1.00 63.03 176 SER A C 1
ATOM 1344 O O . SER A 1 176 ? 49.772 -20.006 -72.604 1.00 63.03 176 SER A O 1
ATOM 1346 N N . HIS A 1 177 ? 48.642 -18.263 -73.442 1.00 63.84 177 HIS A N 1
ATOM 1347 C CA . HIS A 1 177 ? 49.399 -18.259 -74.698 1.00 63.84 177 HIS A CA 1
ATOM 1348 C C . HIS A 1 177 ? 50.850 -17.800 -74.530 1.00 63.84 177 HIS A C 1
ATOM 1350 O O . HIS A 1 177 ? 51.739 -18.371 -75.161 1.00 63.84 177 HIS A O 1
ATOM 1356 N N . ARG A 1 178 ? 51.122 -16.825 -73.652 1.00 68.00 178 ARG A N 1
ATOM 1357 C CA . ARG A 1 178 ? 52.504 -16.422 -73.338 1.00 68.00 178 ARG A CA 1
ATOM 1358 C C . ARG A 1 178 ? 53.271 -17.528 -72.620 1.00 68.00 178 ARG A C 1
ATOM 1360 O O . ARG A 1 178 ? 54.417 -17.780 -72.973 1.00 68.00 178 ARG A O 1
ATOM 1367 N N . GLN A 1 179 ? 52.638 -18.238 -71.688 1.00 71.06 179 GLN A N 1
ATOM 1368 C CA . GLN A 1 179 ? 53.276 -19.374 -71.017 1.00 71.06 179 GLN A CA 1
ATOM 1369 C C . GLN A 1 179 ? 53.536 -20.552 -71.965 1.00 71.06 179 GLN A C 1
ATOM 1371 O O . GLN A 1 179 ? 54.592 -21.168 -71.870 1.00 71.06 179 GLN A O 1
ATOM 1376 N N . ARG A 1 180 ? 52.637 -20.831 -72.922 1.00 71.69 180 ARG A N 1
ATOM 1377 C CA . ARG A 1 180 ? 52.872 -21.864 -73.949 1.00 71.69 180 ARG A CA 1
ATOM 1378 C C . ARG A 1 180 ? 54.033 -21.511 -74.876 1.00 71.69 180 ARG A C 1
ATOM 1380 O O . ARG A 1 180 ? 54.920 -22.338 -75.042 1.00 71.69 180 ARG A O 1
ATOM 1387 N N . ARG A 1 181 ? 54.100 -20.272 -75.377 1.00 72.88 181 ARG A N 1
ATOM 1388 C CA . ARG A 1 181 ? 55.226 -19.836 -76.224 1.00 72.88 181 ARG A CA 1
ATOM 1389 C C . ARG A 1 181 ? 56.563 -19.831 -75.485 1.00 72.88 181 ARG A C 1
ATOM 1391 O O . ARG A 1 181 ? 57.580 -20.166 -76.073 1.00 72.88 181 ARG A O 1
ATOM 1398 N N . LEU A 1 182 ? 56.580 -19.474 -74.200 1.00 73.19 182 LEU A N 1
ATOM 1399 C CA . LEU A 1 182 ? 57.804 -19.538 -73.394 1.00 73.19 182 LEU A CA 1
ATOM 1400 C C . LEU A 1 182 ? 58.253 -20.983 -73.136 1.00 73.19 182 LEU A C 1
ATOM 1402 O O . LEU A 1 182 ? 59.451 -21.234 -73.045 1.00 73.19 182 LEU A O 1
ATOM 1406 N N . ARG A 1 183 ? 57.312 -21.931 -73.063 1.00 73.38 183 ARG A N 1
ATOM 1407 C CA . ARG A 1 183 ? 57.622 -23.360 -72.950 1.00 73.38 183 ARG A CA 1
ATOM 1408 C C . ARG A 1 183 ? 58.180 -23.924 -74.259 1.00 73.38 183 ARG A C 1
ATOM 1410 O O . ARG A 1 183 ? 59.202 -24.592 -74.218 1.00 73.38 183 ARG A O 1
ATOM 1417 N N . GLU A 1 184 ? 57.582 -23.566 -75.396 1.00 77.12 184 GLU A N 1
ATOM 1418 C CA . GLU A 1 184 ? 58.083 -23.928 -76.734 1.00 77.12 184 GLU A CA 1
ATOM 1419 C C . GLU A 1 184 ? 59.484 -23.346 -76.999 1.00 77.12 184 GLU A C 1
ATOM 1421 O O . GLU A 1 184 ? 60.362 -24.039 -77.504 1.00 77.12 184 GLU A O 1
ATOM 1426 N N . LEU A 1 185 ? 59.748 -22.097 -76.593 1.00 73.69 185 LEU A N 1
ATOM 1427 C CA . LEU A 1 185 ? 61.075 -21.483 -76.737 1.00 73.69 185 LEU A CA 1
ATOM 1428 C C . LEU A 1 185 ? 62.142 -22.136 -75.843 1.00 73.69 185 LEU A C 1
ATOM 1430 O O . LEU A 1 185 ? 63.301 -22.220 -76.243 1.00 73.69 185 LEU A O 1
ATOM 1434 N N . ALA A 1 186 ? 61.771 -22.604 -74.649 1.00 72.50 186 ALA A N 1
ATOM 1435 C CA . ALA A 1 186 ? 62.687 -23.330 -73.770 1.00 72.50 186 ALA A CA 1
ATOM 1436 C C . ALA A 1 186 ? 63.038 -24.725 -74.320 1.00 72.50 186 ALA A C 1
ATOM 1438 O O . ALA A 1 186 ? 64.165 -25.180 -74.142 1.00 72.50 186 ALA A O 1
ATOM 1439 N N . GLU A 1 187 ? 62.101 -25.374 -75.013 1.00 74.56 187 GLU A N 1
ATOM 1440 C CA . GLU A 1 187 ? 62.300 -26.682 -75.648 1.00 74.56 187 GLU A CA 1
ATOM 1441 C C . GLU A 1 187 ? 63.236 -26.572 -76.866 1.00 74.56 187 GLU A C 1
ATOM 1443 O O . GLU A 1 187 ? 64.223 -27.300 -76.953 1.00 74.56 187 GLU A O 1
ATOM 1448 N N . VAL A 1 188 ? 63.039 -25.559 -77.720 1.00 69.75 188 VAL A N 1
ATOM 1449 C CA . VAL A 1 188 ? 63.905 -25.287 -78.888 1.00 69.75 188 VAL A CA 1
ATOM 1450 C C . VAL A 1 188 ? 65.330 -24.875 -78.486 1.00 69.75 188 VAL A C 1
ATOM 1452 O O . VAL A 1 188 ? 66.299 -25.243 -79.149 1.00 69.75 188 VAL A O 1
ATOM 1455 N N . HIS A 1 189 ? 65.503 -24.135 -77.384 1.00 63.03 189 HIS A N 1
ATOM 1456 C CA . HIS A 1 189 ? 66.841 -23.775 -76.892 1.00 63.03 189 HIS A CA 1
ATOM 1457 C C . HIS A 1 189 ? 67.536 -24.876 -76.075 1.00 63.03 189 HIS A C 1
ATOM 1459 O O . HIS A 1 189 ? 68.751 -24.794 -75.879 1.00 63.03 189 HIS A O 1
ATOM 1465 N N . GLY A 1 190 ? 66.808 -25.902 -75.627 1.00 60.09 190 GLY A N 1
ATOM 1466 C CA . GLY A 1 190 ? 67.377 -27.081 -74.973 1.00 60.09 190 GLY A CA 1
ATOM 1467 C C . GLY A 1 190 ? 68.139 -27.999 -75.935 1.00 60.09 190 GLY A C 1
ATOM 1468 O O . GLY A 1 190 ? 69.162 -28.562 -75.547 1.00 60.09 190 GLY A O 1
ATOM 1469 N N . GLU A 1 191 ? 67.711 -28.094 -77.198 1.00 57.22 191 GLU A N 1
ATOM 1470 C CA . GLU A 1 191 ? 68.353 -28.965 -78.197 1.00 57.22 191 GLU A CA 1
ATOM 1471 C C . GLU A 1 191 ? 69.697 -28.431 -78.722 1.00 57.22 191 GLU A C 1
ATOM 1473 O O . GLU A 1 191 ? 70.566 -29.208 -79.109 1.00 57.22 191 GLU A O 1
ATOM 1478 N N . HIS A 1 192 ? 69.945 -27.120 -78.654 1.00 56.81 192 HIS A N 1
ATOM 1479 C CA . HIS A 1 192 ? 71.190 -26.514 -79.150 1.00 56.81 192 HIS A CA 1
ATOM 1480 C C . HIS A 1 192 ? 72.401 -26.630 -78.198 1.00 56.81 192 HIS A C 1
ATOM 1482 O O . HIS A 1 192 ? 73.443 -26.032 -78.466 1.00 56.81 192 HIS A O 1
ATOM 1488 N N . ARG A 1 193 ? 72.294 -27.375 -77.087 1.00 56.56 193 ARG A N 1
ATOM 1489 C CA . ARG A 1 193 ? 73.399 -27.603 -76.128 1.00 56.56 193 ARG A CA 1
ATOM 1490 C C . ARG A 1 193 ? 73.954 -29.037 -76.105 1.00 56.56 193 ARG A C 1
ATOM 1492 O O . ARG A 1 193 ? 74.750 -29.337 -75.218 1.00 56.56 193 ARG A O 1
ATOM 1499 N N . LEU A 1 194 ? 73.561 -29.912 -77.037 1.00 54.94 194 LEU A N 1
ATOM 1500 C CA . LEU A 1 194 ? 74.013 -31.316 -77.077 1.00 54.94 194 LEU A CA 1
ATOM 1501 C C . LEU A 1 194 ? 74.618 -31.778 -78.417 1.00 54.94 194 LEU A C 1
ATOM 1503 O O . LEU A 1 194 ? 74.620 -32.973 -78.705 1.00 54.94 194 LEU A O 1
ATOM 1507 N N . LEU A 1 195 ? 75.193 -30.866 -79.201 1.00 43.44 195 LEU A N 1
ATOM 1508 C CA . LEU A 1 195 ? 76.091 -31.187 -80.320 1.00 43.44 195 LEU A CA 1
ATOM 1509 C C . LEU A 1 195 ? 77.341 -30.309 -80.234 1.00 43.44 195 LEU A C 1
ATOM 1511 O O . LEU A 1 195 ? 78.414 -30.797 -80.648 1.00 43.44 195 LEU A O 1
#

Sequence (195 aa):
MSKPKPKVAPQFANEEERAAYYEKVMESSDDEVNTIRVEGEELADVPAWLRAALAMMDADDTGELDKAEVVYFMKRIRKLIQAKKNDNGELDYADFPDSVKAALAVWDADASGSVSVGELTAAANAQKKMQEENRVMKRALVVLVAIIVLLAVMNFVMGLLAVEAGKDTKPSESSSHRQRRLRELAEVHGEHRLL